Protein AF-A0A1F8UY81-F1 (afdb_monomer)

Solvent-accessible surface area (backbone atoms only — not comparable to full-atom values): 13677 Å² total; per-residue (Å²): 117,70,68,63,54,50,56,50,46,54,55,49,48,53,51,50,52,52,48,43,47,73,74,62,82,48,59,74,67,55,54,56,54,48,41,46,51,52,43,26,74,75,58,31,68,53,85,58,58,94,93,49,61,47,53,48,82,97,71,45,68,48,29,23,60,58,54,31,25,23,26,51,77,39,56,36,64,56,53,43,56,53,50,49,51,40,53,72,74,47,77,39,55,94,80,35,79,55,75,65,52,50,51,49,36,51,52,50,41,41,47,70,36,33,33,66,54,28,33,73,75,58,74,86,53,70,68,62,44,50,53,52,52,47,36,62,72,33,84,89,58,83,60,65,43,81,43,78,35,31,44,69,34,45,56,46,39,61,72,32,64,74,37,38,74,50,56,48,65,68,32,52,75,91,44,50,48,45,8,18,76,72,57,36,44,66,35,44,63,66,37,57,49,48,52,29,63,74,71,72,52,59,38,78,79,37,78,44,76,42,66,47,69,55,44,34,53,39,38,41,77,64,46,28,46,49,46,74,39,55,94,77,42,58,66,64,53,51,54,53,36,41,75,72,67,50,83

Secondary structure (DSSP, 8-state):
-HHHHHHHHHHHHHHHHHHHHHHS---HHHHHHHHHHHHHHHH-B---BTTB--EETTTEEPBHHHHHHHTTSS-HHHHHHHHHHHHHTTTTTTT--SHHHHHHHHHHHHHHH-HHHHHHH----HHHHHHHHHHHTSTT----EEE---HHHHHHHHT-HHHHHHTTTTS-GGGEEEHHHHT--TTSHHHHHHHHHHHT--GGG-EEEES-HHHHHHHHHTT-EEEE-GGG-HHHHHHHHHHTT--

Foldseek 3Di:
DVVVVVVVVLVVLVVLLVVCVVPVVDDSVVLVVLLQVLLCLVQNFADDDPPFADADDPRHGGRNVLLCQLQQVDALVVVLVVSLVCVVVCVCCVRQPDPSSSVSSSSVSCCRGVLQNVLVPDADDVLVLVLLVLLLVDPVDDDAAEESGAPSSCVSNVPDPRCCVGPCVRYPPLRYDGNNVNSDDPPDLVSVVCNCVVVVDDQCPAEAEDQDPRNQVSSVVSPHNYDHCHPVPVVVVVVVCVVVVSD

Sequence (247 aa):
MVQSKRGELVKKMLGKFVRYMLFSWKNPAHVKDLTFKVLENLYGKQVPEVGCACACGDGLVLPAAMCDWMSGVSTGKEIIEKTCALIDDGACDKMLGDKREKELVKNILELIFDPEVHANCTHPIPEGVRLLEECAQNENNTLMLLSNYAADAFEKIYNKQEMQDSIFKFIKPEYAVVSGFIGLIKPYASIFQHLLSRYNLNPADVIFIDDQAENIEAAQKLGFKALHLQHGNYDAVRTELRTFGVI

Mean predicted aligned error: 6.67 Å

pLDDT: mean 86.95, std 16.51, range [33.47, 98.62]

Radius of gyration: 19.37 Å; Cα contacts (8 Å, |Δi|>4): 323; chains: 1; bounding box: 53×39×54 Å

Structure (mmCIF, N/CA/C/O backbone):
data_AF-A0A1F8UY81-F1
#
_entry.id   AF-A0A1F8UY81-F1
#
loop_
_atom_site.group_PDB
_atom_site.id
_atom_site.type_symbol
_atom_site.label_atom_id
_atom_site.label_alt_id
_atom_site.label_comp_id
_atom_site.label_asym_id
_atom_site.label_entity_id
_atom_site.label_seq_id
_atom_site.pdbx_PDB_ins_code
_atom_site.Cartn_x
_atom_site.Cartn_y
_atom_site.Cartn_z
_atom_site.occupancy
_atom_site.B_iso_or_equiv
_atom_site.auth_seq_id
_atom_site.auth_comp_id
_atom_site.auth_asym_id
_atom_site.auth_atom_id
_atom_site.pdbx_PDB_model_num
ATOM 1 N N . MET A 1 1 ? 29.320 9.102 3.545 1.00 38.00 1 MET A N 1
ATOM 2 C CA . MET A 1 1 ? 29.471 9.472 2.112 1.00 38.00 1 MET A CA 1
ATOM 3 C C . MET A 1 1 ? 28.349 8.955 1.202 1.00 38.00 1 MET A C 1
ATOM 5 O O . MET A 1 1 ? 28.009 9.663 0.266 1.00 38.00 1 MET A O 1
ATOM 9 N N . VAL A 1 2 ? 27.741 7.784 1.450 1.00 34.03 2 VAL A N 1
ATOM 10 C CA . VAL A 1 2 ? 26.668 7.227 0.587 1.00 34.03 2 VAL A CA 1
ATOM 11 C C . VAL A 1 2 ? 25.320 7.961 0.735 1.00 34.03 2 VAL A C 1
ATOM 13 O O . VAL A 1 2 ? 24.697 8.287 -0.272 1.00 34.03 2 VAL A O 1
ATOM 16 N N . GLN A 1 3 ? 24.916 8.330 1.959 1.00 33.47 3 GLN A N 1
ATOM 17 C CA . GLN A 1 3 ? 23.680 9.099 2.213 1.00 33.47 3 GLN A CA 1
ATOM 18 C C . GLN A 1 3 ? 23.683 10.498 1.562 1.00 33.47 3 GLN A C 1
ATOM 20 O O . GLN A 1 3 ? 22.668 10.940 1.031 1.00 33.47 3 GLN A O 1
ATOM 25 N N . SER A 1 4 ? 24.842 11.166 1.521 1.00 39.38 4 SER A N 1
ATOM 26 C CA . SER A 1 4 ? 24.997 12.486 0.887 1.00 39.38 4 SER A CA 1
ATOM 27 C C . SER A 1 4 ? 24.846 12.427 -0.640 1.00 39.38 4 SER A C 1
ATOM 29 O O . SER A 1 4 ? 24.207 13.308 -1.206 1.00 39.38 4 SER A O 1
ATOM 31 N N . LYS A 1 5 ? 25.347 11.371 -1.300 1.00 40.28 5 LYS A N 1
ATOM 32 C CA . LYS A 1 5 ? 25.192 11.186 -2.755 1.00 40.28 5 LYS A CA 1
ATOM 33 C C . LYS A 1 5 ? 23.752 10.845 -3.160 1.00 40.28 5 LYS A C 1
ATOM 35 O O . LYS A 1 5 ? 23.293 11.309 -4.198 1.00 40.28 5 LYS A O 1
ATOM 40 N N . ARG A 1 6 ? 23.025 10.077 -2.339 1.00 45.78 6 ARG A N 1
ATOM 41 C CA . ARG A 1 6 ? 21.614 9.719 -2.592 1.00 45.78 6 ARG A CA 1
ATOM 42 C C . ARG A 1 6 ? 20.643 10.876 -2.337 1.00 45.78 6 ARG A C 1
ATOM 44 O O . ARG A 1 6 ? 19.753 11.093 -3.149 1.00 45.78 6 ARG A O 1
ATOM 51 N N . GLY A 1 7 ? 20.858 11.691 -1.301 1.00 39.62 7 GLY A N 1
ATOM 52 C CA . GLY A 1 7 ? 20.078 12.924 -1.104 1.00 39.62 7 GLY A CA 1
ATOM 53 C C . GLY A 1 7 ? 20.267 13.941 -2.241 1.00 39.62 7 GLY A C 1
ATOM 54 O O . GLY A 1 7 ? 19.336 14.654 -2.618 1.00 39.62 7 GLY A O 1
ATOM 55 N N . GLU A 1 8 ? 21.459 13.977 -2.842 1.00 43.88 8 GLU A N 1
ATOM 56 C CA . GLU A 1 8 ? 21.740 14.779 -4.037 1.00 43.88 8 GLU A CA 1
ATOM 57 C C . GLU A 1 8 ? 21.063 14.210 -5.295 1.00 43.88 8 GLU A C 1
ATOM 59 O O . GLU A 1 8 ? 20.605 14.978 -6.142 1.00 43.88 8 GLU A O 1
ATOM 64 N N . LEU A 1 9 ? 20.956 12.878 -5.400 1.00 45.56 9 LEU A N 1
ATOM 65 C CA . LEU A 1 9 ? 20.235 12.184 -6.468 1.00 45.56 9 LEU A CA 1
ATOM 66 C C . LEU A 1 9 ? 18.738 12.510 -6.424 1.00 45.56 9 LEU A C 1
ATOM 68 O O . LEU A 1 9 ? 18.208 12.955 -7.434 1.00 45.56 9 LEU A O 1
ATOM 72 N N . VAL A 1 10 ? 18.094 12.421 -5.255 1.00 49.25 10 VAL A N 1
ATOM 73 C CA . VAL A 1 10 ? 16.669 12.767 -5.071 1.00 49.25 10 VAL A CA 1
ATOM 74 C C . VAL A 1 10 ? 16.405 14.236 -5.423 1.00 49.25 10 VAL A C 1
ATOM 76 O O . VAL A 1 10 ? 15.499 14.535 -6.200 1.00 49.25 10 VAL A O 1
ATOM 79 N N . LYS A 1 11 ? 17.251 15.170 -4.958 1.00 53.59 11 LYS A N 1
ATOM 80 C CA . LYS A 1 11 ? 17.156 16.594 -5.342 1.00 53.59 11 LYS A CA 1
ATOM 81 C C . LYS A 1 11 ? 17.375 16.818 -6.843 1.00 53.59 11 LYS A C 1
ATOM 83 O O . LYS A 1 11 ? 16.678 17.634 -7.446 1.00 53.59 11 LYS A O 1
ATOM 88 N N . LYS A 1 12 ? 18.307 16.092 -7.470 1.00 55.62 12 LYS A N 1
ATOM 89 C CA . LYS A 1 12 ? 18.525 16.129 -8.927 1.00 55.62 12 LYS A CA 1
ATOM 90 C C . LYS A 1 12 ? 17.359 15.518 -9.702 1.00 55.62 12 LYS A C 1
ATOM 92 O O . LYS A 1 12 ? 17.019 16.063 -10.746 1.00 55.62 12 LYS A O 1
ATOM 97 N N . MET A 1 13 ? 16.748 14.435 -9.226 1.00 52.69 13 MET A N 1
ATOM 98 C CA . MET A 1 13 ? 15.590 13.786 -9.849 1.00 52.69 13 MET A CA 1
ATOM 99 C C . MET A 1 13 ? 14.367 14.692 -9.791 1.00 52.69 13 MET A C 1
ATOM 101 O O . MET A 1 13 ? 13.779 14.953 -10.835 1.00 52.69 13 MET A O 1
ATOM 105 N N . LEU A 1 14 ? 14.060 15.272 -8.626 1.00 54.34 14 LEU A N 1
ATOM 106 C CA . LEU A 1 14 ? 13.022 16.298 -8.476 1.00 54.34 14 LEU A CA 1
ATOM 107 C C . LEU A 1 14 ? 13.299 17.502 -9.383 1.00 54.34 14 LEU A C 1
ATOM 109 O O . LEU A 1 14 ? 12.414 17.938 -10.110 1.00 54.34 14 LEU A O 1
ATOM 113 N N . GLY A 1 15 ? 14.543 17.988 -9.435 1.00 54.25 15 GLY A N 1
ATOM 114 C CA . GLY A 1 15 ? 14.936 19.071 -10.340 1.00 54.25 15 GLY A CA 1
ATOM 115 C C . GLY A 1 15 ? 14.774 18.724 -11.826 1.00 54.25 15 GLY A C 1
ATOM 116 O O . GLY A 1 15 ? 14.310 19.557 -12.602 1.00 54.25 15 GLY A O 1
ATOM 117 N N . LYS A 1 16 ? 15.113 17.497 -12.243 1.00 54.53 16 LYS A N 1
ATOM 118 C CA . LYS A 1 16 ? 14.934 17.000 -13.620 1.00 54.53 16 LYS A CA 1
ATOM 119 C C . LYS A 1 16 ? 13.458 16.787 -13.964 1.00 54.53 16 LYS A C 1
ATOM 121 O O . LYS A 1 16 ? 13.054 17.146 -15.066 1.00 54.53 16 LYS A O 1
ATOM 126 N N . PHE A 1 17 ? 12.668 16.260 -13.031 1.00 49.91 17 PHE A N 1
ATOM 127 C CA . PHE A 1 17 ? 11.227 16.052 -13.168 1.00 49.91 17 PHE A CA 1
ATOM 128 C C . PHE A 1 17 ? 10.494 17.394 -13.294 1.00 49.91 17 PHE A C 1
ATOM 130 O O . PHE A 1 17 ? 9.750 17.603 -14.246 1.00 49.91 17 PHE A O 1
ATOM 137 N N . VAL A 1 18 ? 10.815 18.366 -12.433 1.00 48.94 18 VAL A N 1
ATOM 138 C CA . VAL A 1 18 ? 10.320 19.751 -12.521 1.00 48.94 18 VAL A CA 1
ATOM 139 C C . VAL A 1 18 ? 10.752 20.424 -13.824 1.00 48.94 18 VAL A C 1
ATOM 141 O O . VAL A 1 18 ? 9.944 21.073 -14.481 1.00 48.94 18 VAL A O 1
ATOM 144 N N . ARG A 1 19 ? 11.998 20.227 -14.269 1.00 42.81 19 ARG A N 1
ATOM 145 C CA . ARG A 1 19 ? 12.477 20.761 -15.553 1.00 42.81 19 ARG A CA 1
ATOM 146 C C . ARG A 1 19 ? 11.757 20.124 -16.747 1.00 42.81 19 ARG A C 1
ATOM 148 O O . ARG A 1 19 ? 11.417 20.830 -17.688 1.00 42.81 19 ARG A O 1
ATOM 155 N N . TYR A 1 20 ? 11.476 18.824 -16.724 1.00 43.03 20 TYR A N 1
ATOM 156 C CA . TYR A 1 20 ? 10.643 18.194 -17.749 1.00 43.03 20 TYR A CA 1
ATOM 157 C C . TYR A 1 20 ? 9.228 18.782 -17.753 1.00 43.03 20 TYR A C 1
ATOM 159 O O . TYR A 1 20 ? 8.760 19.174 -18.819 1.00 43.03 20 TYR A O 1
ATOM 167 N N . MET A 1 21 ? 8.591 18.941 -16.588 1.00 42.78 21 MET A N 1
ATOM 168 C CA . MET A 1 21 ? 7.268 19.574 -16.486 1.00 42.78 21 MET A CA 1
ATOM 169 C C . MET A 1 21 ? 7.255 20.994 -17.079 1.00 42.78 21 MET A C 1
ATOM 171 O O . MET A 1 21 ? 6.333 21.343 -17.808 1.00 42.78 21 MET A O 1
ATOM 175 N N . LEU A 1 22 ? 8.301 21.792 -16.833 1.00 36.00 22 LEU A N 1
ATOM 176 C CA . LEU A 1 22 ? 8.395 23.181 -17.304 1.00 36.00 22 LEU A CA 1
ATOM 177 C C . LEU A 1 22 ? 8.732 23.324 -18.797 1.00 36.00 22 LEU A C 1
ATOM 179 O O . LEU A 1 22 ? 8.292 24.281 -19.425 1.00 36.00 22 LEU A O 1
ATOM 183 N N . PHE A 1 23 ? 9.527 22.413 -19.371 1.00 38.34 23 PHE A N 1
ATOM 184 C CA . PHE A 1 23 ? 10.078 22.580 -20.726 1.00 38.34 23 PHE A CA 1
ATOM 185 C C . PHE A 1 23 ? 9.552 21.577 -21.765 1.00 38.34 23 PHE A C 1
ATOM 187 O O . PHE A 1 23 ? 9.797 21.777 -22.953 1.00 38.34 23 PHE A O 1
ATOM 194 N N . SER A 1 24 ? 8.841 20.515 -21.367 1.00 40.41 24 SER A N 1
ATOM 195 C CA . SER A 1 24 ? 8.286 19.520 -22.304 1.00 40.41 24 SER A CA 1
ATOM 196 C C . SER A 1 24 ? 6.800 19.704 -22.625 1.00 40.41 24 SER A C 1
ATOM 198 O O . SER A 1 24 ? 6.305 19.008 -23.506 1.00 40.41 24 SER A O 1
ATOM 200 N N . TRP A 1 25 ? 6.091 20.617 -21.940 1.00 39.59 25 TRP A N 1
ATOM 201 C CA . TRP A 1 25 ? 4.639 20.851 -22.082 1.00 39.59 25 TRP A CA 1
ATOM 202 C C . TRP A 1 25 ? 3.765 19.582 -21.932 1.00 39.59 25 TRP A C 1
ATOM 204 O O . TRP A 1 25 ? 2.571 19.610 -22.222 1.00 39.59 25 TRP A O 1
ATOM 214 N N . LYS A 1 26 ? 4.337 18.463 -21.461 1.00 42.44 26 LYS A N 1
ATOM 215 C CA . LYS A 1 26 ? 3.648 17.197 -21.194 1.00 42.44 26 LYS A CA 1
ATOM 216 C C . LYS A 1 26 ? 3.279 17.122 -19.709 1.00 42.44 26 LYS A C 1
ATOM 218 O O . LYS A 1 26 ? 4.110 17.379 -18.840 1.00 42.44 26 LYS A O 1
ATOM 223 N N . ASN A 1 27 ? 2.021 16.775 -19.427 1.00 53.31 27 ASN A N 1
ATOM 224 C CA . ASN A 1 27 ? 1.485 16.611 -18.071 1.00 53.31 27 ASN A CA 1
ATOM 225 C C . ASN A 1 27 ? 2.299 15.538 -17.305 1.00 53.31 27 ASN A C 1
ATOM 227 O O . ASN A 1 27 ? 2.536 14.481 -17.884 1.00 53.31 27 ASN A O 1
ATOM 231 N N . PRO A 1 28 ? 2.717 15.740 -16.038 1.00 54.66 28 PRO A N 1
ATOM 232 C CA . PRO A 1 28 ? 3.379 14.703 -15.231 1.00 54.66 28 PRO A CA 1
ATOM 233 C C . PRO A 1 28 ? 2.634 13.355 -15.187 1.00 54.66 28 PRO A C 1
ATOM 235 O O . PRO A 1 28 ? 3.284 12.312 -15.109 1.00 54.66 28 PRO A O 1
ATOM 238 N N . ALA A 1 29 ? 1.304 13.350 -15.341 1.00 61.16 29 ALA A N 1
ATOM 239 C CA . ALA A 1 29 ? 0.509 12.131 -15.520 1.00 61.16 29 ALA A CA 1
ATOM 240 C C . ALA A 1 29 ? 0.968 11.284 -16.728 1.00 61.16 29 ALA A C 1
ATOM 242 O O . ALA A 1 29 ? 1.049 10.064 -16.643 1.00 61.16 29 ALA A O 1
ATOM 243 N N . HIS A 1 30 ? 1.396 11.928 -17.818 1.00 69.56 30 HIS A N 1
ATOM 244 C CA . HIS A 1 30 ? 1.844 11.261 -19.041 1.00 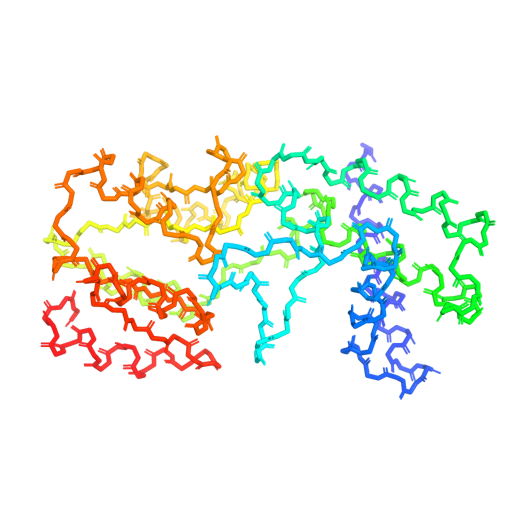69.56 30 HIS A CA 1
ATOM 245 C C . HIS A 1 30 ? 3.087 10.386 -18.836 1.00 69.56 30 HIS A C 1
ATOM 247 O O . HIS A 1 30 ? 3.221 9.350 -19.484 1.00 69.56 30 HIS A O 1
ATOM 253 N N . VAL A 1 31 ? 4.009 10.782 -17.950 1.00 69.56 31 VAL A N 1
ATOM 254 C CA . VAL A 1 31 ? 5.237 10.004 -17.703 1.00 69.56 31 VAL A CA 1
ATOM 255 C C . VAL A 1 31 ? 4.928 8.765 -16.867 1.00 69.56 31 VAL A C 1
ATOM 257 O O . VAL A 1 31 ? 5.484 7.704 -17.135 1.00 69.56 31 VAL A O 1
ATOM 260 N N . LYS A 1 32 ? 4.003 8.874 -15.904 1.00 73.62 32 LYS A N 1
ATOM 261 C CA . LYS A 1 32 ? 3.497 7.721 -15.145 1.00 73.62 32 LYS A CA 1
ATOM 262 C C . LYS A 1 32 ? 2.857 6.702 -16.092 1.00 73.62 32 LYS A C 1
ATOM 264 O O . LYS A 1 32 ? 3.243 5.534 -16.072 1.00 73.62 32 LYS A O 1
ATOM 269 N N . ASP A 1 33 ? 1.964 7.160 -16.967 1.00 82.38 33 ASP A N 1
ATOM 270 C CA . ASP A 1 33 ? 1.297 6.306 -17.957 1.00 82.38 33 ASP A CA 1
ATOM 271 C C . ASP A 1 33 ? 2.300 5.639 -18.903 1.00 82.38 33 ASP A C 1
ATOM 273 O O . ASP A 1 33 ? 2.147 4.476 -19.276 1.00 82.38 33 ASP A O 1
ATOM 277 N N . LEU A 1 34 ? 3.349 6.367 -19.295 1.00 87.12 34 LEU A N 1
ATOM 278 C CA . LEU A 1 34 ? 4.404 5.839 -20.152 1.00 87.12 34 LEU A CA 1
ATOM 279 C C . LEU A 1 34 ? 5.209 4.741 -19.448 1.00 87.12 34 LEU A C 1
ATOM 281 O O . LEU A 1 34 ? 5.439 3.691 -20.045 1.00 87.12 34 LEU A O 1
ATOM 285 N N . THR A 1 35 ? 5.584 4.938 -18.182 1.00 90.06 35 THR A N 1
ATOM 286 C CA . THR A 1 35 ? 6.260 3.904 -17.385 1.00 90.06 35 THR A CA 1
ATOM 287 C C . THR A 1 35 ? 5.387 2.659 -17.237 1.00 90.06 35 THR A C 1
ATOM 289 O O . THR A 1 35 ? 5.886 1.547 -17.394 1.00 90.06 35 THR A O 1
ATOM 292 N N . PHE A 1 36 ? 4.080 2.818 -17.010 1.00 90.25 36 PHE A N 1
ATOM 293 C CA . PHE A 1 36 ? 3.152 1.686 -16.911 1.00 90.25 36 PHE A CA 1
ATOM 294 C C . PHE A 1 36 ? 3.079 0.911 -18.226 1.00 90.25 36 PHE A C 1
ATOM 296 O O . PHE A 1 36 ? 3.179 -0.312 -18.221 1.00 90.25 36 PHE A O 1
ATOM 303 N N . LYS A 1 37 ? 3.003 1.615 -19.361 1.00 91.62 37 LYS A N 1
ATOM 304 C CA . LYS A 1 37 ? 3.044 0.992 -20.691 1.00 91.62 37 LYS A CA 1
ATOM 305 C C . LYS A 1 37 ? 4.353 0.249 -20.940 1.00 91.62 37 LYS A C 1
ATOM 307 O O . LYS A 1 37 ? 4.319 -0.840 -21.500 1.00 91.62 37 LYS A O 1
ATOM 312 N N . VAL A 1 38 ? 5.496 0.805 -20.530 1.00 94.62 38 VAL A N 1
ATOM 313 C CA . VAL A 1 38 ? 6.796 0.117 -20.629 1.00 94.62 38 VAL A CA 1
ATOM 314 C C . VAL A 1 38 ? 6.783 -1.178 -19.820 1.00 94.62 38 VAL A C 1
ATOM 316 O O . VAL A 1 38 ? 7.160 -2.223 -20.343 1.00 94.62 38 VAL A O 1
ATOM 319 N N . LEU A 1 39 ? 6.311 -1.133 -18.574 1.00 95.44 39 LEU A N 1
ATOM 320 C CA . LEU A 1 39 ? 6.212 -2.321 -17.729 1.00 95.44 39 LEU A CA 1
ATOM 321 C C . LEU A 1 39 ? 5.242 -3.354 -18.318 1.00 95.44 39 LEU A C 1
ATOM 323 O O . LEU A 1 39 ? 5.575 -4.532 -18.376 1.00 95.44 39 LEU A O 1
ATOM 327 N N . GLU A 1 40 ? 4.084 -2.936 -18.825 1.00 94.50 40 GLU A N 1
ATOM 328 C CA . GLU A 1 40 ? 3.136 -3.844 -19.478 1.00 94.50 40 GLU A CA 1
ATOM 329 C C . GLU A 1 40 ? 3.729 -4.475 -20.746 1.00 94.50 40 GLU A C 1
ATOM 331 O O . GLU A 1 40 ? 3.572 -5.670 -20.972 1.00 94.50 40 GLU A O 1
ATOM 336 N N . ASN A 1 41 ? 4.460 -3.708 -21.557 1.00 94.69 41 ASN A N 1
ATOM 337 C CA . ASN A 1 41 ? 5.110 -4.227 -22.759 1.00 94.69 41 ASN A CA 1
ATOM 338 C C . ASN A 1 41 ? 6.192 -5.272 -22.437 1.00 94.69 41 ASN A C 1
ATOM 340 O O . ASN A 1 41 ? 6.354 -6.235 -23.180 1.00 94.69 41 ASN A O 1
ATOM 344 N N . LEU A 1 42 ? 6.942 -5.083 -21.348 1.00 95.69 42 LEU A N 1
ATOM 345 C CA . LEU A 1 42 ? 8.074 -5.947 -21.000 1.00 95.69 42 LEU A CA 1
ATOM 346 C C . LEU A 1 42 ? 7.701 -7.143 -20.113 1.00 95.69 42 LEU A C 1
ATOM 348 O O . LEU A 1 42 ? 8.346 -8.186 -20.205 1.00 95.69 42 LEU A O 1
ATOM 352 N N . TYR A 1 43 ? 6.692 -6.995 -19.255 1.00 95.94 43 TYR A N 1
ATOM 353 C CA . TYR A 1 43 ? 6.305 -7.996 -18.251 1.00 95.94 43 TYR A CA 1
ATOM 354 C C . TYR A 1 43 ? 4.880 -8.520 -18.443 1.00 95.94 43 TYR A C 1
ATOM 356 O O . TYR A 1 43 ? 4.480 -9.469 -17.776 1.00 95.94 43 TYR A O 1
ATOM 364 N N . GLY A 1 44 ? 4.121 -7.936 -19.366 1.00 94.25 44 GLY A N 1
ATOM 365 C CA . GLY A 1 44 ? 2.733 -8.288 -19.610 1.00 94.25 44 GLY A CA 1
ATOM 366 C C . GLY A 1 44 ? 1.753 -7.625 -18.643 1.00 94.25 44 GLY A C 1
ATOM 367 O O . GLY A 1 44 ? 2.097 -6.865 -17.730 1.00 94.25 44 GLY A O 1
ATOM 368 N N . LYS A 1 45 ? 0.481 -7.939 -18.879 1.00 91.38 45 LYS A N 1
ATOM 369 C CA . LYS A 1 45 ? -0.627 -7.589 -17.990 1.00 91.38 45 LYS A CA 1
ATOM 370 C C . LYS A 1 45 ? -0.677 -8.569 -16.828 1.00 91.38 45 LYS A C 1
ATOM 372 O O . LYS A 1 45 ? -0.306 -9.730 -16.985 1.00 91.38 45 LYS A O 1
ATOM 377 N N . GLN A 1 46 ? -1.176 -8.109 -15.685 1.00 88.38 46 GLN A N 1
ATOM 378 C CA . GLN A 1 46 ? -1.485 -9.011 -14.580 1.00 88.38 46 GLN A CA 1
ATOM 379 C C . GLN A 1 46 ? -2.491 -10.088 -15.021 1.00 88.38 46 GLN A C 1
ATOM 381 O O . GLN A 1 46 ? -3.316 -9.849 -15.908 1.00 88.38 46 GLN A O 1
ATOM 386 N N . VAL A 1 47 ? -2.430 -11.257 -14.384 1.00 82.19 47 VAL A N 1
ATOM 387 C CA . VAL A 1 47 ? -3.447 -12.305 -14.513 1.00 82.19 47 VAL A CA 1
ATOM 388 C C . VAL A 1 47 ? -4.377 -12.176 -13.303 1.00 82.19 47 VAL A C 1
ATOM 390 O O . VAL A 1 47 ? -4.002 -12.621 -12.219 1.00 82.19 47 VAL A O 1
ATOM 393 N N . PRO A 1 48 ? -5.534 -11.505 -13.447 1.00 76.62 48 PRO A N 1
ATOM 394 C CA . PRO A 1 48 ? -6.435 -11.256 -12.329 1.00 76.62 48 PRO A CA 1
ATOM 395 C C . PRO A 1 48 ? -7.076 -12.548 -11.810 1.00 76.62 48 PRO A C 1
ATOM 397 O O . PRO A 1 48 ? -7.350 -13.468 -12.588 1.00 76.62 48 PRO A O 1
ATOM 400 N N . GLU A 1 49 ? -7.397 -12.592 -10.513 1.00 77.12 49 GLU A N 1
ATOM 401 C CA . GLU A 1 49 ? -8.419 -13.522 -10.022 1.00 77.12 49 GLU A CA 1
ATOM 402 C C . GLU A 1 49 ? -9.769 -13.191 -10.688 1.00 77.12 49 GLU A C 1
ATOM 404 O O . GLU A 1 49 ? -10.011 -12.068 -11.140 1.00 77.12 49 GLU A O 1
ATOM 409 N N . VAL A 1 50 ? -10.654 -14.185 -10.820 1.00 69.06 50 VAL A N 1
ATOM 410 C CA . VAL A 1 50 ? -11.893 -14.046 -11.605 1.00 69.06 50 VAL A CA 1
ATOM 411 C C . VAL A 1 50 ? -12.704 -12.830 -11.141 1.00 69.06 50 VAL A C 1
ATOM 413 O O . VAL A 1 50 ? -13.290 -12.829 -10.063 1.00 69.06 50 VAL A O 1
ATOM 416 N N . GLY A 1 51 ? -12.771 -11.810 -12.002 1.00 66.06 51 GLY A N 1
ATOM 417 C CA . GLY A 1 51 ? -13.578 -10.610 -11.786 1.00 66.06 51 GLY A CA 1
ATOM 418 C C . GLY A 1 51 ? -12.945 -9.512 -10.923 1.00 66.06 51 GLY A C 1
ATOM 419 O O . GLY A 1 51 ? -13.667 -8.579 -10.583 1.00 66.06 51 GLY A O 1
ATOM 420 N N . CYS A 1 52 ? -11.652 -9.566 -10.577 1.00 78.94 52 CYS A N 1
ATOM 421 C CA . CYS A 1 52 ? -10.979 -8.459 -9.885 1.00 78.94 52 CYS A CA 1
ATOM 422 C C . CYS A 1 52 ? -9.510 -8.293 -10.308 1.00 78.94 52 CYS A C 1
ATOM 424 O O . CYS A 1 52 ? -8.763 -9.259 -10.400 1.00 78.94 52 CYS A O 1
ATOM 426 N N . ALA A 1 53 ? -9.082 -7.055 -10.563 1.00 83.75 53 ALA A N 1
ATOM 427 C CA . ALA A 1 53 ? -7.704 -6.721 -10.924 1.00 83.75 53 ALA A CA 1
ATOM 428 C C . ALA A 1 53 ? -7.171 -5.647 -9.977 1.00 83.75 53 ALA A C 1
ATOM 430 O O . ALA A 1 53 ? -7.921 -4.757 -9.589 1.00 83.75 53 ALA A O 1
ATOM 431 N N . CYS A 1 54 ? -5.883 -5.702 -9.639 1.00 82.19 54 CYS A N 1
ATOM 432 C CA . CYS A 1 54 ? -5.229 -4.641 -8.881 1.00 82.19 54 CYS A CA 1
ATOM 433 C C . CYS A 1 54 ? -5.194 -3.369 -9.731 1.00 82.19 54 CYS A C 1
ATOM 435 O O . CYS A 1 54 ? -4.608 -3.385 -10.821 1.00 82.19 54 CYS A O 1
ATOM 437 N N . ALA A 1 55 ? -5.770 -2.272 -9.255 1.00 80.06 55 ALA A N 1
ATOM 438 C CA . ALA A 1 55 ? -5.714 -0.994 -9.937 1.00 80.06 55 ALA A CA 1
ATOM 439 C C . ALA A 1 55 ? -5.196 0.111 -9.007 1.00 80.06 55 ALA A C 1
ATOM 441 O O . ALA A 1 55 ? -4.875 -0.085 -7.834 1.00 80.06 55 ALA A O 1
ATOM 442 N N . CYS A 1 56 ? -4.986 1.276 -9.601 1.00 74.75 56 CYS A N 1
ATOM 443 C CA . CYS A 1 56 ? -4.764 2.518 -8.884 1.00 74.75 56 CYS A CA 1
ATOM 444 C C . CYS A 1 56 ? -5.556 3.616 -9.586 1.00 74.75 56 CYS A C 1
ATOM 446 O O . CYS A 1 56 ? -5.668 3.556 -10.804 1.00 74.75 56 CYS A O 1
ATOM 448 N N . GLY A 1 57 ? -6.043 4.618 -8.852 1.00 64.12 57 GLY A N 1
ATOM 449 C CA . GLY A 1 57 ? -6.542 5.895 -9.387 1.00 64.12 57 GLY A CA 1
ATOM 450 C C . GLY A 1 57 ? -7.500 5.773 -10.580 1.00 64.12 57 GLY A C 1
ATOM 451 O O . GLY A 1 57 ? -7.065 5.635 -11.721 1.00 64.12 57 GLY A O 1
ATOM 452 N N . ASP A 1 58 ? -8.803 5.873 -10.323 1.00 68.06 58 ASP A N 1
ATOM 453 C CA . ASP A 1 58 ? -9.857 5.794 -11.348 1.00 68.06 58 ASP A CA 1
ATOM 454 C C . ASP A 1 58 ? -9.860 4.477 -12.157 1.00 68.06 58 ASP A C 1
ATOM 456 O O . ASP A 1 58 ? -10.298 4.433 -13.307 1.00 68.06 58 ASP A O 1
ATOM 460 N N . GLY A 1 59 ? -9.387 3.379 -11.554 1.00 71.69 59 GLY A N 1
ATOM 461 C CA . GLY A 1 59 ? -9.454 2.035 -12.140 1.00 71.69 59 GLY A CA 1
ATOM 462 C C . GLY A 1 59 ? -8.346 1.707 -13.148 1.00 71.69 59 GLY A C 1
ATOM 463 O O . GLY A 1 59 ? -8.490 0.760 -13.926 1.00 71.69 59 GLY A O 1
ATOM 464 N N . LEU A 1 60 ? -7.229 2.446 -13.152 1.00 79.62 60 LEU A N 1
ATOM 465 C CA . LEU A 1 60 ? -6.072 2.105 -13.981 1.00 79.62 60 LEU A CA 1
ATOM 466 C C . LEU A 1 60 ? -5.410 0.815 -13.475 1.00 79.62 60 LEU A C 1
ATOM 468 O O . LEU A 1 60 ? -4.700 0.810 -12.467 1.00 79.62 60 LEU A O 1
ATOM 472 N N . VAL A 1 61 ? -5.628 -0.270 -14.215 1.00 87.19 61 VAL A N 1
ATOM 473 C CA . VAL A 1 61 ? -5.079 -1.604 -13.942 1.00 87.19 61 VAL A CA 1
ATOM 474 C C . VAL A 1 61 ? -3.548 -1.568 -13.911 1.00 87.19 61 VAL A C 1
ATOM 476 O O . VAL A 1 61 ? -2.902 -1.028 -14.811 1.00 87.19 61 VAL A O 1
ATOM 479 N N . LEU A 1 62 ? -2.962 -2.165 -12.874 1.00 89.44 62 LEU A N 1
ATOM 480 C CA . LEU A 1 62 ? -1.514 -2.198 -12.684 1.00 89.44 62 LEU A CA 1
ATOM 481 C C . LEU A 1 62 ? -0.824 -3.218 -13.618 1.00 89.44 62 LEU A C 1
ATOM 483 O O . LEU A 1 62 ? -1.375 -4.296 -13.873 1.00 89.44 62 LEU A O 1
ATOM 487 N N . PRO A 1 63 ? 0.406 -2.934 -14.091 1.00 93.38 63 PRO A N 1
ATOM 488 C CA . PRO A 1 63 ? 1.250 -3.918 -14.773 1.00 93.38 63 PRO A CA 1
ATOM 489 C C . PRO A 1 63 ? 1.585 -5.129 -13.885 1.00 93.38 63 PRO A C 1
ATOM 491 O O . PRO A 1 63 ? 1.694 -4.991 -12.663 1.00 93.38 63 PRO A O 1
ATOM 494 N N . ALA A 1 64 ? 1.841 -6.297 -14.495 1.00 94.12 64 ALA A N 1
ATOM 495 C CA . ALA A 1 64 ? 2.177 -7.529 -13.764 1.00 94.12 64 ALA A CA 1
ATOM 496 C C . ALA A 1 64 ? 3.372 -7.343 -12.815 1.00 94.12 64 ALA A C 1
ATOM 498 O O . ALA A 1 64 ? 3.277 -7.672 -11.638 1.00 94.12 64 ALA A O 1
ATOM 499 N N . ALA A 1 65 ? 4.437 -6.688 -13.290 1.00 95.44 65 ALA A N 1
ATOM 500 C CA . ALA A 1 65 ? 5.643 -6.425 -12.501 1.00 95.44 65 ALA A CA 1
ATOM 501 C C . ALA A 1 65 ? 5.370 -5.686 -11.178 1.00 95.44 65 ALA A C 1
ATOM 503 O O . ALA A 1 65 ? 6.057 -5.917 -10.187 1.00 95.44 65 ALA A O 1
ATOM 504 N N . MET A 1 66 ? 4.369 -4.799 -11.138 1.00 93.44 66 MET A N 1
ATOM 505 C CA . MET A 1 66 ? 4.005 -4.102 -9.900 1.00 93.44 66 MET A CA 1
ATOM 506 C C . MET A 1 66 ? 3.284 -5.030 -8.919 1.00 93.44 66 MET A C 1
ATOM 508 O O . MET A 1 66 ? 3.511 -4.932 -7.716 1.00 93.44 66 MET A O 1
ATOM 512 N N . CYS A 1 67 ? 2.447 -5.939 -9.421 1.00 92.94 67 CYS A N 1
ATOM 513 C CA . CYS A 1 67 ? 1.780 -6.950 -8.600 1.00 92.94 67 CYS A CA 1
ATOM 514 C C . CYS A 1 67 ? 2.797 -7.957 -8.046 1.00 92.94 67 CYS A C 1
ATOM 516 O O . CYS A 1 67 ? 2.770 -8.262 -6.854 1.00 92.94 67 CYS A O 1
ATOM 518 N N . ASP A 1 68 ? 3.738 -8.404 -8.880 1.00 94.19 68 ASP A N 1
ATOM 519 C CA . ASP A 1 68 ? 4.831 -9.299 -8.486 1.00 94.19 68 ASP A CA 1
ATOM 520 C C . ASP A 1 68 ? 5.714 -8.652 -7.414 1.00 94.19 68 ASP A C 1
ATOM 522 O O . ASP A 1 68 ? 6.075 -9.283 -6.424 1.00 94.19 68 ASP A O 1
ATOM 526 N N . TRP A 1 69 ? 6.012 -7.362 -7.560 1.00 94.44 69 TRP A N 1
ATOM 527 C CA . TRP A 1 69 ? 6.755 -6.605 -6.558 1.00 94.44 69 TRP A CA 1
ATOM 528 C C . TRP A 1 69 ? 6.009 -6.486 -5.227 1.00 94.44 69 TRP A C 1
ATOM 530 O O . TRP A 1 69 ? 6.558 -6.799 -4.170 1.00 94.44 69 TRP A O 1
ATOM 540 N N . MET A 1 70 ? 4.737 -6.085 -5.259 1.00 93.81 70 MET A N 1
ATOM 541 C CA . MET A 1 70 ? 3.933 -5.931 -4.043 1.00 93.81 70 MET A CA 1
ATOM 542 C C . MET A 1 70 ? 3.616 -7.265 -3.360 1.00 93.81 70 MET A C 1
ATOM 544 O O . MET A 1 70 ? 3.344 -7.265 -2.166 1.00 93.81 70 MET A O 1
ATOM 548 N N . SER A 1 71 ? 3.654 -8.388 -4.074 1.00 92.94 71 SER A N 1
ATOM 549 C CA . SER A 1 71 ? 3.498 -9.736 -3.507 1.00 92.94 71 SER A CA 1
ATOM 550 C C . SER A 1 71 ? 4.832 -10.402 -3.142 1.00 92.94 71 SER A C 1
ATOM 552 O O . SER A 1 71 ? 4.836 -11.510 -2.617 1.00 92.94 71 SER A O 1
ATOM 554 N N . GLY A 1 72 ? 5.971 -9.748 -3.387 1.00 92.75 72 GLY A N 1
ATOM 555 C CA . GLY A 1 72 ? 7.296 -10.297 -3.083 1.00 92.75 72 GLY A CA 1
ATOM 556 C C . GLY A 1 72 ? 7.797 -11.365 -4.066 1.00 92.75 72 GLY A C 1
ATOM 557 O O . GLY A 1 72 ? 8.829 -11.980 -3.812 1.00 92.75 72 GLY A O 1
ATOM 558 N N . VAL A 1 73 ? 7.112 -11.578 -5.195 1.00 94.06 73 VAL A N 1
ATOM 559 C CA . VAL A 1 73 ? 7.545 -12.466 -6.292 1.00 94.06 73 VAL A CA 1
ATOM 560 C C . VAL A 1 73 ? 8.780 -11.913 -7.010 1.00 94.06 73 VAL A C 1
ATOM 562 O O . VAL A 1 73 ? 9.596 -12.676 -7.522 1.00 94.06 73 VAL A O 1
ATOM 565 N N . SER A 1 74 ? 8.933 -10.591 -7.068 1.00 94.31 74 SER A N 1
ATOM 566 C CA . SER A 1 74 ? 10.106 -9.921 -7.642 1.00 94.31 74 SER A CA 1
ATOM 567 C C . SER A 1 74 ? 10.562 -8.773 -6.754 1.00 94.31 74 SER A C 1
ATOM 569 O O . SER A 1 74 ? 9.754 -8.108 -6.108 1.00 94.31 74 SER A O 1
ATOM 571 N N . THR A 1 75 ? 11.861 -8.497 -6.735 1.00 95.69 75 THR A N 1
ATOM 572 C CA . THR A 1 75 ? 12.389 -7.333 -6.016 1.00 95.69 75 THR A CA 1
ATOM 573 C C . THR A 1 75 ? 12.337 -6.081 -6.887 1.00 95.69 75 THR A C 1
ATOM 575 O O . THR A 1 75 ? 12.472 -6.137 -8.112 1.00 95.69 75 THR A O 1
ATOM 578 N N . GLY A 1 76 ? 12.209 -4.912 -6.253 1.00 94.75 76 GLY A N 1
ATOM 579 C CA . GLY A 1 76 ? 12.262 -3.640 -6.974 1.00 94.75 76 GLY A CA 1
ATOM 580 C C . GLY A 1 76 ? 13.589 -3.446 -7.719 1.00 94.75 76 GLY A C 1
ATOM 581 O O . GLY A 1 76 ? 13.612 -2.961 -8.849 1.00 94.75 76 GLY A O 1
ATOM 582 N N . LYS A 1 77 ? 14.692 -3.927 -7.131 1.00 96.44 77 LYS A N 1
ATOM 583 C CA . LYS A 1 77 ? 16.024 -3.919 -7.745 1.00 96.44 77 LYS A CA 1
ATOM 584 C C . LYS A 1 77 ? 16.066 -4.705 -9.059 1.00 96.44 77 LYS A C 1
ATOM 586 O O . LYS A 1 77 ? 16.549 -4.172 -10.054 1.00 96.44 77 LYS A O 1
ATOM 591 N N . GLU A 1 78 ? 15.552 -5.936 -9.078 1.00 97.12 78 GLU A N 1
ATOM 592 C CA . GLU A 1 78 ? 15.517 -6.764 -10.293 1.00 97.12 78 GLU A CA 1
ATOM 593 C C . GLU A 1 78 ? 14.705 -6.093 -11.402 1.00 97.12 78 GLU A C 1
ATOM 595 O O . GLU A 1 78 ? 15.141 -6.060 -12.554 1.00 97.12 78 GLU A O 1
ATOM 600 N N . ILE A 1 79 ? 13.553 -5.508 -11.052 1.00 97.38 79 ILE A N 1
ATOM 601 C CA . ILE A 1 79 ? 12.705 -4.784 -12.003 1.00 97.38 79 ILE A CA 1
ATOM 602 C C . ILE A 1 79 ? 13.446 -3.570 -12.565 1.00 97.38 79 ILE A C 1
ATOM 604 O O . ILE A 1 79 ? 13.445 -3.381 -13.782 1.00 97.38 79 ILE A O 1
ATOM 608 N N . ILE A 1 80 ? 14.099 -2.760 -11.725 1.00 97.69 80 ILE A N 1
ATOM 609 C CA . ILE A 1 80 ? 14.876 -1.596 -12.176 1.00 97.69 80 ILE A CA 1
ATOM 610 C C . ILE A 1 80 ? 16.000 -2.040 -13.115 1.00 97.69 80 ILE A C 1
ATOM 612 O O . ILE A 1 80 ? 16.076 -1.552 -14.241 1.00 97.69 80 ILE A O 1
ATOM 616 N N . GLU A 1 81 ? 16.856 -2.969 -12.685 1.00 97.94 81 GLU A N 1
ATOM 617 C CA . GLU A 1 81 ? 18.043 -3.387 -13.442 1.00 97.94 81 GLU A CA 1
ATOM 618 C C . GLU A 1 81 ? 17.661 -3.986 -14.800 1.00 97.94 81 GLU A C 1
ATOM 620 O O . GLU A 1 81 ? 18.166 -3.547 -15.838 1.00 97.94 81 GLU A O 1
ATOM 625 N N . LYS A 1 82 ? 16.708 -4.925 -14.815 1.00 97.94 82 LYS A N 1
ATOM 626 C CA . LYS A 1 82 ? 16.240 -5.576 -16.043 1.00 97.94 82 LYS A CA 1
ATOM 627 C C . LYS A 1 82 ? 15.560 -4.588 -16.987 1.00 97.94 82 LYS A C 1
ATOM 629 O O . LYS A 1 82 ? 15.835 -4.595 -18.186 1.00 97.94 82 LYS A O 1
ATOM 634 N N . THR A 1 83 ? 14.687 -3.725 -16.469 1.00 97.81 83 THR A N 1
ATOM 635 C CA . THR A 1 83 ? 13.954 -2.760 -17.302 1.00 97.81 83 THR A CA 1
ATOM 636 C C . THR A 1 83 ? 14.890 -1.712 -17.892 1.00 97.81 83 THR A C 1
ATOM 638 O O . THR A 1 83 ? 14.793 -1.408 -19.079 1.00 97.81 83 THR A O 1
ATOM 641 N N . CYS A 1 84 ? 15.828 -1.184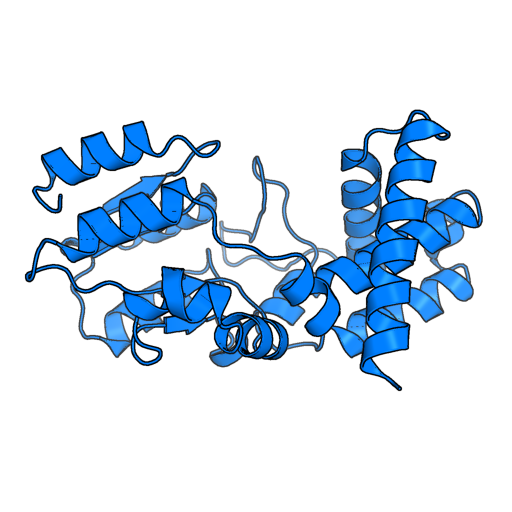 -17.101 1.00 97.38 84 CYS A N 1
ATOM 642 C CA . CYS A 1 84 ? 16.824 -0.230 -17.580 1.00 97.38 84 CYS A CA 1
ATOM 643 C C . CYS A 1 84 ? 17.695 -0.829 -18.690 1.00 97.38 84 CYS A C 1
ATOM 645 O O . CYS A 1 84 ? 17.862 -0.175 -19.718 1.00 97.38 84 CYS A O 1
ATOM 647 N N . ALA A 1 85 ? 18.172 -2.068 -18.521 1.00 97.69 85 ALA A N 1
ATOM 648 C CA . ALA A 1 85 ? 18.947 -2.769 -19.545 1.00 97.69 85 ALA A CA 1
ATOM 649 C C . ALA A 1 85 ? 18.155 -2.924 -20.854 1.00 97.69 85 ALA A C 1
ATOM 651 O O . ALA A 1 85 ? 18.639 -2.554 -21.917 1.00 97.69 85 ALA A O 1
ATOM 652 N N . LEU A 1 86 ? 16.891 -3.353 -20.777 1.00 97.19 86 LEU A N 1
ATOM 653 C CA . LEU A 1 86 ? 16.025 -3.497 -21.954 1.00 97.19 86 LEU A CA 1
ATOM 654 C C . LEU A 1 86 ? 15.739 -2.153 -22.651 1.00 97.19 86 LEU A C 1
ATOM 656 O O . LEU A 1 86 ? 15.648 -2.096 -23.878 1.00 97.19 86 LEU A O 1
ATOM 660 N N . I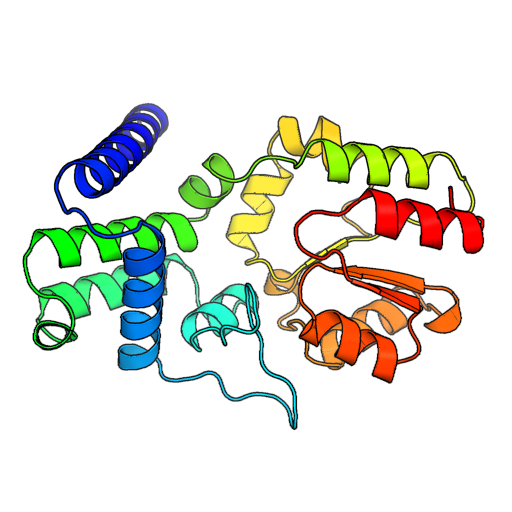LE A 1 87 ? 15.607 -1.057 -21.897 1.00 95.75 87 ILE A N 1
ATOM 661 C CA . ILE A 1 87 ? 15.472 0.298 -22.462 1.00 95.75 87 ILE A CA 1
ATOM 662 C C . ILE A 1 87 ? 16.756 0.722 -23.194 1.00 95.75 87 ILE A C 1
ATOM 664 O O . ILE A 1 87 ? 16.676 1.365 -24.248 1.00 95.75 87 ILE A O 1
ATOM 668 N N . ASP A 1 88 ? 17.922 0.387 -22.640 1.00 95.25 88 ASP A N 1
ATOM 669 C CA . ASP A 1 88 ? 19.229 0.703 -23.224 1.00 95.25 88 ASP A CA 1
ATOM 670 C C . ASP A 1 88 ? 19.528 -0.126 -24.478 1.00 95.25 88 ASP A C 1
ATOM 672 O O . ASP A 1 88 ? 20.038 0.422 -25.454 1.00 95.25 88 ASP A O 1
ATOM 676 N N . ASP A 1 89 ? 19.084 -1.383 -24.505 1.00 95.44 89 ASP A N 1
ATOM 677 C CA . ASP A 1 89 ? 19.187 -2.289 -25.657 1.00 95.44 89 ASP A CA 1
ATOM 678 C C . ASP A 1 89 ? 18.158 -1.991 -26.767 1.00 95.44 89 ASP A C 1
ATOM 680 O O . ASP A 1 89 ? 18.113 -2.667 -27.796 1.00 95.44 89 ASP A O 1
ATOM 684 N N . GLY A 1 90 ? 17.313 -0.975 -26.579 1.00 93.75 90 GLY A N 1
ATOM 685 C CA . GLY A 1 90 ? 16.367 -0.500 -27.589 1.00 93.75 90 GLY A CA 1
ATOM 686 C C . GLY A 1 90 ? 15.037 -1.255 -27.644 1.00 93.75 90 GLY A C 1
ATOM 687 O O . GLY A 1 90 ? 14.220 -1.003 -28.534 1.00 93.75 90 GLY A O 1
ATOM 688 N N . ALA A 1 91 ? 14.745 -2.128 -26.672 1.00 93.25 91 ALA A N 1
ATOM 689 C CA . ALA A 1 91 ? 13.493 -2.895 -26.628 1.00 93.25 91 ALA A CA 1
ATOM 690 C C . ALA A 1 91 ? 12.238 -2.001 -26.557 1.00 93.25 91 ALA A C 1
ATOM 692 O O . ALA A 1 91 ? 11.143 -2.430 -26.918 1.00 93.25 91 ALA A O 1
ATOM 693 N N . CYS A 1 92 ? 12.399 -0.751 -26.111 1.00 92.62 92 CYS A N 1
ATOM 694 C CA . CYS A 1 92 ? 11.322 0.226 -25.964 1.00 92.62 92 CYS A CA 1
ATOM 695 C C . CYS A 1 92 ? 11.400 1.397 -26.963 1.00 92.62 92 CYS A C 1
ATOM 697 O O . CYS A 1 92 ? 10.658 2.359 -26.797 1.00 92.62 92 CYS A O 1
ATOM 699 N N . ASP A 1 93 ? 12.239 1.347 -28.006 1.00 91.44 93 ASP A N 1
ATOM 700 C CA . ASP A 1 93 ? 12.473 2.485 -28.927 1.00 91.44 93 ASP A CA 1
ATOM 701 C C . ASP A 1 93 ? 11.240 2.919 -29.720 1.00 91.44 93 ASP A C 1
ATOM 703 O O . ASP A 1 93 ? 11.107 4.071 -30.120 1.00 91.44 93 ASP A O 1
ATOM 707 N N . LYS A 1 94 ? 10.300 1.996 -29.940 1.00 88.88 94 LYS A N 1
ATOM 708 C CA . LYS A 1 94 ? 9.018 2.320 -30.579 1.00 88.88 94 LYS A CA 1
ATOM 709 C C . LYS A 1 94 ? 8.059 3.064 -29.643 1.00 88.88 94 LYS A C 1
ATOM 711 O O . LYS A 1 94 ? 7.085 3.638 -30.118 1.00 88.88 94 LYS A O 1
ATOM 716 N N . MET A 1 95 ? 8.299 3.009 -28.332 1.00 87.25 95 MET A N 1
ATOM 717 C CA . MET A 1 95 ? 7.426 3.557 -27.287 1.00 87.25 95 MET A CA 1
ATOM 718 C C . MET A 1 95 ? 8.011 4.806 -26.633 1.00 87.25 95 MET A C 1
ATOM 720 O O . MET A 1 95 ? 7.280 5.742 -26.321 1.00 87.25 95 MET A O 1
ATOM 724 N N . LEU A 1 96 ? 9.321 4.797 -26.401 1.00 86.81 96 LEU A N 1
ATOM 725 C CA . LEU A 1 96 ? 10.084 5.882 -25.809 1.00 86.81 96 LEU A CA 1
ATOM 726 C C . LEU A 1 96 ? 10.764 6.624 -26.948 1.00 86.81 96 LEU A C 1
ATOM 728 O O . LEU A 1 96 ? 11.561 6.029 -27.667 1.00 86.81 96 LEU A O 1
ATOM 732 N N . GLY A 1 97 ? 10.433 7.900 -27.119 1.00 78.25 97 GLY A N 1
ATOM 733 C CA . GLY A 1 97 ? 10.947 8.710 -28.208 1.00 78.25 97 GLY A CA 1
ATOM 734 C C . GLY A 1 97 ? 12.423 9.027 -28.014 1.00 78.25 97 GLY A C 1
ATOM 735 O O . GLY A 1 97 ? 13.306 8.303 -28.467 1.00 78.25 97 GLY A O 1
ATOM 736 N N . ASP A 1 98 ? 12.713 10.159 -27.376 1.00 83.44 98 ASP A N 1
ATOM 737 C CA . ASP A 1 98 ? 14.088 10.635 -27.247 1.00 83.44 98 ASP A CA 1
ATOM 738 C C . ASP A 1 98 ? 14.800 10.104 -25.987 1.00 83.44 98 ASP A C 1
ATOM 740 O O . ASP A 1 98 ? 14.209 9.529 -25.068 1.00 83.44 98 ASP A O 1
ATOM 744 N N . LYS A 1 99 ? 16.117 10.334 -25.919 1.00 87.50 99 LYS A N 1
ATOM 745 C CA . LYS A 1 99 ? 16.947 9.968 -24.760 1.00 87.50 99 LYS A CA 1
ATOM 746 C C . LYS A 1 99 ? 16.395 10.516 -23.434 1.00 87.50 99 LYS A C 1
ATOM 748 O O . LYS A 1 99 ? 16.613 9.906 -22.393 1.00 87.50 99 LYS A O 1
ATOM 753 N N . ARG A 1 100 ? 15.704 11.660 -23.439 1.00 85.06 100 ARG A N 1
ATOM 754 C CA . ARG A 1 100 ? 15.162 12.265 -22.214 1.00 85.06 100 ARG A CA 1
ATOM 755 C C . ARG A 1 100 ? 13.974 11.465 -21.700 1.00 85.06 100 ARG A C 1
ATOM 757 O O . ARG A 1 100 ? 13.902 11.249 -20.498 1.00 85.06 100 ARG A O 1
ATOM 764 N N . GLU A 1 101 ? 13.086 11.000 -22.577 1.00 86.94 101 GLU A N 1
ATOM 765 C CA . GLU A 1 101 ? 11.959 10.139 -22.185 1.00 86.94 101 GLU A CA 1
ATOM 766 C C . GLU A 1 101 ? 12.439 8.821 -21.580 1.00 86.94 101 GLU A C 1
ATOM 768 O O . GLU A 1 101 ? 11.950 8.429 -20.520 1.00 86.94 101 GLU A O 1
ATOM 773 N N . LYS A 1 102 ? 13.463 8.197 -22.176 1.00 91.25 102 LYS A N 1
ATOM 774 C CA . LYS A 1 102 ? 14.104 7.004 -21.602 1.00 91.25 102 LYS A CA 1
ATOM 775 C C . LYS A 1 102 ? 14.616 7.258 -20.187 1.00 91.25 102 LYS A C 1
ATOM 777 O O . LYS A 1 102 ? 14.279 6.522 -19.266 1.00 91.25 102 LYS A O 1
ATOM 782 N N . GLU A 1 103 ? 15.383 8.328 -19.996 1.00 90.88 103 GLU A N 1
ATOM 783 C CA . GLU A 1 103 ? 15.911 8.692 -18.678 1.00 90.88 103 GLU A CA 1
ATOM 784 C C . GLU A 1 103 ? 14.800 9.018 -17.671 1.00 90.88 103 GLU A C 1
ATOM 786 O O . GLU A 1 103 ? 14.922 8.699 -16.492 1.00 90.88 103 GLU A O 1
ATOM 791 N N . LEU A 1 104 ? 13.700 9.635 -18.100 1.00 87.50 104 LEU A N 1
ATOM 792 C CA . LEU A 1 104 ? 12.563 9.914 -17.222 1.00 87.50 104 LEU A CA 1
ATOM 793 C C . LEU A 1 104 ? 11.887 8.636 -16.750 1.00 87.50 104 LEU A C 1
ATOM 795 O O . LEU A 1 104 ? 11.657 8.512 -15.552 1.00 87.50 104 LEU A O 1
ATOM 799 N N . VAL A 1 105 ? 11.638 7.677 -17.644 1.00 90.88 105 VAL A N 1
ATOM 800 C CA . VAL A 1 105 ? 11.089 6.372 -17.254 1.00 90.88 105 VAL A C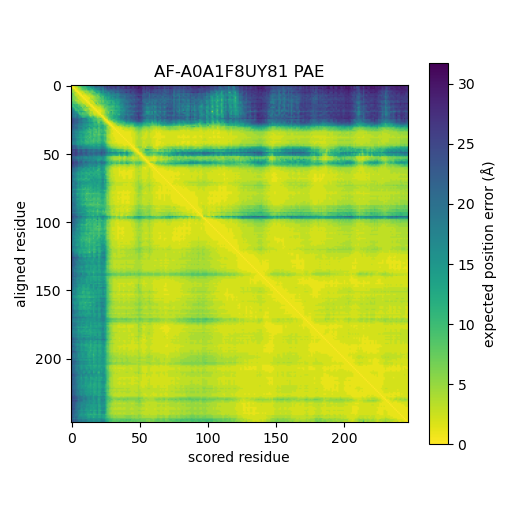A 1
ATOM 801 C C . VAL A 1 105 ? 12.005 5.692 -16.243 1.00 90.88 105 VAL A C 1
ATOM 803 O O . VAL A 1 105 ? 11.522 5.283 -15.194 1.00 90.88 105 VAL A O 1
ATOM 806 N N . LYS A 1 106 ? 13.323 5.662 -16.476 1.00 93.50 106 LYS A N 1
ATOM 807 C CA . LYS A 1 106 ? 14.285 5.102 -15.509 1.00 93.50 106 LYS A CA 1
ATOM 808 C C . LYS A 1 106 ? 14.222 5.787 -14.141 1.00 93.50 106 LYS A C 1
ATOM 810 O O . LYS A 1 106 ? 14.203 5.112 -13.119 1.00 93.50 1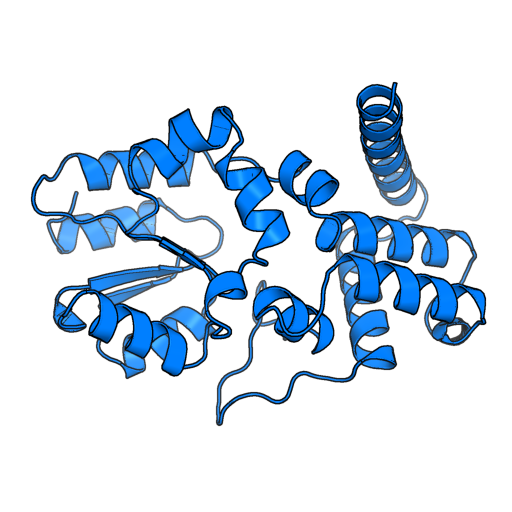06 LYS A O 1
ATOM 815 N N . ASN A 1 107 ? 14.107 7.115 -14.110 1.00 90.00 107 ASN A N 1
ATOM 816 C CA . ASN A 1 107 ? 13.947 7.847 -12.850 1.00 90.00 107 ASN A CA 1
ATOM 817 C C . ASN A 1 107 ? 12.618 7.515 -12.147 1.00 90.00 107 ASN A C 1
ATOM 819 O O . ASN A 1 107 ? 12.575 7.446 -10.923 1.00 90.00 107 ASN A O 1
ATOM 823 N N . ILE A 1 108 ? 11.529 7.313 -12.896 1.00 89.50 108 ILE A N 1
ATOM 824 C CA . ILE A 1 108 ? 10.249 6.885 -12.318 1.00 89.50 108 ILE A CA 1
ATOM 825 C C . ILE A 1 108 ? 10.333 5.444 -11.803 1.00 89.50 108 ILE A C 1
ATOM 827 O O . ILE A 1 108 ? 9.764 5.158 -10.757 1.00 89.50 108 ILE A O 1
ATOM 831 N N . LEU A 1 109 ? 11.070 4.554 -12.475 1.00 91.81 109 LEU A N 1
ATOM 832 C CA . LEU A 1 109 ? 11.328 3.207 -11.962 1.00 91.81 109 LEU A CA 1
ATOM 833 C C . LEU A 1 109 ? 12.048 3.265 -10.612 1.00 91.81 109 LEU A C 1
ATOM 835 O O . LEU A 1 109 ? 11.603 2.607 -9.682 1.00 91.81 109 LEU A O 1
ATOM 839 N N . GLU A 1 110 ? 13.090 4.089 -10.467 1.00 91.56 110 GLU A N 1
ATOM 840 C CA . GLU A 1 110 ? 13.738 4.288 -9.162 1.00 91.56 110 GLU A CA 1
ATOM 841 C C . GLU A 1 110 ? 12.773 4.877 -8.123 1.00 91.56 110 GLU A C 1
ATOM 843 O O . GLU A 1 110 ? 12.733 4.409 -6.992 1.00 91.56 110 GLU A O 1
ATOM 848 N N . LEU A 1 111 ? 11.943 5.856 -8.496 1.00 86.31 111 LEU A N 1
ATOM 849 C CA . LEU A 1 111 ? 10.954 6.448 -7.586 1.00 86.31 111 LEU A CA 1
ATOM 850 C C . LEU A 1 111 ? 9.918 5.430 -7.076 1.00 86.31 111 LEU A C 1
ATOM 852 O O . LEU A 1 111 ? 9.478 5.518 -5.929 1.00 86.31 111 LEU A O 1
ATOM 856 N N . ILE A 1 112 ? 9.501 4.493 -7.930 1.00 87.75 112 ILE A N 1
ATOM 857 C CA . ILE A 1 112 ? 8.509 3.470 -7.588 1.00 87.75 112 ILE A CA 1
ATOM 858 C C . ILE A 1 112 ? 9.161 2.327 -6.807 1.00 87.75 112 ILE A C 1
ATOM 860 O O . ILE A 1 112 ? 8.646 1.950 -5.762 1.00 87.75 112 ILE A O 1
ATOM 864 N N . PHE A 1 113 ? 10.267 1.782 -7.316 1.00 92.69 113 PHE A N 1
ATOM 865 C CA . PHE A 1 113 ? 10.784 0.474 -6.915 1.00 92.69 113 PHE A CA 1
ATOM 866 C C . PHE A 1 113 ? 12.036 0.521 -6.030 1.00 92.69 113 PHE A C 1
ATOM 868 O O . PHE A 1 113 ? 12.343 -0.492 -5.404 1.00 92.69 113 PHE A O 1
ATOM 875 N N . ASP A 1 114 ? 12.782 1.633 -5.962 1.00 93.38 114 ASP A N 1
ATOM 876 C CA . ASP A 1 114 ? 13.892 1.726 -5.005 1.00 93.38 114 ASP A CA 1
ATOM 877 C C . ASP A 1 114 ? 13.311 2.021 -3.614 1.00 93.38 114 ASP A C 1
ATOM 879 O O . ASP A 1 114 ? 12.700 3.074 -3.412 1.00 93.38 114 ASP A O 1
ATOM 883 N N . PRO A 1 115 ? 13.501 1.129 -2.627 1.00 90.75 115 PRO A N 1
ATOM 884 C CA . PRO A 1 115 ? 12.832 1.245 -1.335 1.00 90.75 115 PRO A CA 1
ATOM 885 C C . PRO A 1 115 ? 13.273 2.487 -0.548 1.00 90.75 115 PRO A C 1
ATOM 887 O O . PRO A 1 115 ? 12.496 3.043 0.226 1.00 90.75 115 PRO A O 1
ATOM 890 N N . GLU A 1 116 ? 14.507 2.960 -0.744 1.00 90.19 116 GLU A N 1
ATOM 891 C CA . GLU A 1 116 ? 15.027 4.150 -0.071 1.00 90.19 116 GLU A CA 1
ATOM 892 C C . GLU A 1 116 ? 14.463 5.425 -0.709 1.00 90.19 116 GLU A C 1
ATOM 894 O O . GLU A 1 116 ? 14.035 6.338 -0.000 1.00 90.19 116 GLU A O 1
ATOM 899 N N . VAL A 1 117 ? 14.450 5.508 -2.042 1.00 85.56 117 VAL A N 1
ATOM 900 C CA . VAL A 1 117 ? 13.859 6.645 -2.766 1.00 85.56 117 VAL A CA 1
ATOM 901 C C . VAL A 1 117 ? 12.360 6.715 -2.484 1.00 85.56 117 VAL A C 1
ATOM 903 O O . VAL A 1 117 ? 11.865 7.773 -2.093 1.00 85.56 117 VAL A O 1
ATOM 906 N N . HIS A 1 118 ? 11.663 5.585 -2.590 1.00 83.75 118 HIS A N 1
ATOM 907 C CA . HIS A 1 118 ? 10.231 5.483 -2.348 1.00 83.75 118 HIS A CA 1
ATOM 908 C C . HIS A 1 118 ? 9.859 5.939 -0.929 1.00 83.75 118 HIS A C 1
ATOM 910 O O . HIS A 1 118 ? 8.993 6.800 -0.749 1.00 83.75 118 HIS A O 1
ATOM 916 N N . ALA A 1 119 ? 10.570 5.452 0.093 1.00 84.31 119 ALA A N 1
ATOM 917 C CA . ALA A 1 119 ? 10.327 5.848 1.479 1.00 84.31 119 ALA A CA 1
ATOM 918 C C . ALA A 1 119 ? 10.626 7.334 1.743 1.00 84.31 119 ALA A C 1
ATOM 920 O O . ALA A 1 119 ? 9.924 7.980 2.525 1.00 84.31 119 ALA A O 1
ATOM 921 N N . ASN A 1 120 ? 11.639 7.906 1.086 1.00 83.00 120 ASN A N 1
ATOM 922 C CA . ASN A 1 120 ? 11.962 9.330 1.207 1.00 83.00 120 ASN A CA 1
ATOM 923 C C . ASN A 1 120 ? 10.913 10.243 0.560 1.00 83.00 120 ASN A C 1
ATOM 925 O O . ASN A 1 120 ? 10.801 11.397 0.963 1.00 83.00 120 ASN A O 1
ATOM 929 N N . CYS A 1 121 ? 10.146 9.738 -0.405 1.00 80.56 121 CYS A N 1
ATOM 930 C CA . CYS A 1 121 ? 9.057 10.469 -1.054 1.00 80.56 121 CYS A CA 1
ATOM 931 C C . CYS A 1 121 ? 7.673 10.181 -0.448 1.00 80.56 121 CYS A C 1
ATOM 933 O O . CYS A 1 121 ? 6.692 10.793 -0.865 1.00 80.56 121 CYS A O 1
ATOM 935 N N . THR A 1 122 ? 7.588 9.278 0.531 1.00 81.94 122 THR A N 1
ATOM 936 C CA . THR A 1 122 ? 6.333 8.895 1.188 1.00 81.94 122 THR A CA 1
ATOM 937 C C . THR A 1 122 ? 6.214 9.583 2.545 1.00 81.94 122 THR A C 1
ATOM 939 O O . THR A 1 122 ? 7.051 9.375 3.429 1.00 81.94 122 THR A O 1
ATOM 942 N N . HIS A 1 123 ? 5.157 10.374 2.727 1.00 85.69 123 HIS A N 1
ATOM 943 C CA . HIS A 1 123 ? 4.873 11.115 3.958 1.00 85.69 123 HIS A CA 1
ATOM 944 C C . HIS A 1 123 ? 3.445 10.843 4.446 1.00 85.69 123 HIS A C 1
ATOM 946 O O . HIS A 1 123 ? 2.572 10.567 3.617 1.00 85.69 123 HIS A O 1
ATOM 952 N N . PRO A 1 124 ? 3.183 10.930 5.763 1.00 86.50 124 PRO A N 1
ATOM 953 C CA . PRO A 1 124 ? 1.830 10.823 6.292 1.00 86.50 124 PRO A CA 1
ATOM 954 C C . PRO A 1 124 ? 0.910 11.891 5.700 1.00 86.50 124 PRO A C 1
ATOM 956 O O . PRO A 1 124 ? 1.287 13.057 5.572 1.00 86.50 124 PRO A O 1
ATOM 959 N N . ILE A 1 125 ? -0.328 11.509 5.391 1.00 88.44 125 ILE A N 1
ATOM 960 C CA . ILE A 1 125 ? -1.365 12.460 4.988 1.00 88.44 125 ILE A CA 1
ATOM 961 C C . ILE A 1 125 ? -1.988 13.040 6.266 1.00 88.44 125 ILE A C 1
ATOM 963 O O . ILE A 1 125 ? -2.600 12.277 7.016 1.00 88.44 125 ILE A O 1
ATOM 967 N N . PRO A 1 126 ? -1.894 14.360 6.533 1.00 92.69 126 PRO A N 1
ATOM 968 C CA . PRO A 1 126 ? -2.316 14.927 7.817 1.00 92.69 126 PRO A CA 1
ATOM 969 C C . PRO A 1 126 ? -3.777 14.651 8.196 1.00 92.69 126 PRO A C 1
ATOM 971 O O . PRO A 1 126 ? -4.063 14.396 9.361 1.00 92.69 126 PRO A O 1
ATOM 974 N N . GLU A 1 127 ? -4.699 14.672 7.229 1.00 93.62 127 GLU A N 1
ATOM 975 C CA . GLU A 1 127 ? -6.111 14.334 7.480 1.00 93.62 127 GLU A CA 1
ATOM 976 C C . GLU A 1 127 ? -6.323 12.851 7.794 1.00 93.62 127 GLU A C 1
ATOM 978 O O . GLU A 1 127 ? -7.113 12.521 8.673 1.00 93.62 127 GLU A O 1
ATOM 983 N N . GLY A 1 128 ? -5.581 11.958 7.134 1.00 93.50 128 GLY A N 1
ATOM 984 C CA . GLY A 1 128 ? -5.626 10.530 7.442 1.00 93.50 128 GLY A CA 1
ATOM 985 C C . GLY A 1 128 ? -5.106 10.237 8.848 1.00 93.50 128 GLY A C 1
ATOM 986 O O . GLY A 1 128 ? -5.702 9.440 9.565 1.00 93.50 128 GLY A O 1
ATOM 987 N N . VAL A 1 129 ? -4.047 10.935 9.276 1.00 96.75 129 VAL A N 1
ATOM 988 C CA . VAL A 1 129 ? -3.525 10.830 10.649 1.00 96.75 129 VAL A CA 1
ATOM 989 C C . VAL A 1 129 ? -4.544 11.347 11.667 1.00 96.75 129 VAL A C 1
ATOM 991 O O . VAL A 1 129 ? -4.757 10.684 12.676 1.00 96.75 129 VAL A O 1
ATOM 994 N N . ARG A 1 130 ? -5.221 12.473 11.393 1.00 98.25 130 ARG A N 1
ATOM 995 C CA . ARG A 1 130 ? -6.308 12.976 12.254 1.00 98.25 130 ARG A CA 1
ATOM 996 C C . ARG A 1 130 ? -7.448 11.973 12.386 1.00 98.25 130 ARG A C 1
ATOM 998 O O . ARG A 1 130 ? -7.887 11.705 13.494 1.00 98.25 130 ARG A O 1
ATOM 1005 N N . LEU A 1 131 ? -7.896 11.393 11.273 1.00 97.44 131 LEU A N 1
ATOM 1006 C CA . LEU A 1 131 ? -8.946 10.376 11.297 1.00 97.44 131 LEU A CA 1
ATOM 1007 C C . LEU A 1 131 ? -8.529 9.141 12.109 1.00 97.44 131 LEU A C 1
ATOM 1009 O O . LEU A 1 131 ? -9.327 8.609 12.878 1.00 97.44 131 LEU A O 1
ATOM 1013 N N . LEU A 1 132 ? -7.278 8.696 11.959 1.00 97.00 132 LEU A N 1
ATOM 1014 C CA . LEU A 1 132 ? -6.728 7.579 12.725 1.00 97.00 132 LEU A CA 1
ATOM 1015 C C . LEU A 1 132 ? -6.681 7.894 14.229 1.00 97.00 132 LEU A C 1
ATOM 1017 O O . LEU A 1 132 ? -7.032 7.040 15.038 1.00 97.00 132 LEU A O 1
ATOM 1021 N N . GLU A 1 133 ? -6.297 9.119 14.594 1.00 97.94 133 GLU A N 1
ATOM 1022 C CA . GLU A 1 133 ? -6.304 9.603 15.977 1.00 97.94 133 GLU A CA 1
ATOM 1023 C C . GLU A 1 133 ? -7.724 9.674 16.556 1.00 97.94 133 GLU A C 1
ATOM 1025 O O . GLU A 1 133 ? -7.937 9.202 17.668 1.00 97.94 133 GLU A O 1
ATOM 1030 N N . GLU A 1 134 ? -8.704 10.184 15.802 1.00 98.06 134 GLU A N 1
ATOM 1031 C CA . GLU A 1 134 ? -10.127 10.182 16.181 1.00 98.06 134 GLU A CA 1
ATOM 1032 C C . GLU A 1 134 ? -10.617 8.748 16.455 1.00 98.06 134 GLU A C 1
ATOM 1034 O O . GLU A 1 134 ? -11.198 8.480 17.504 1.00 98.06 134 GLU A O 1
ATOM 1039 N N . CYS A 1 135 ? -10.300 7.795 15.570 1.00 97.75 135 CYS A N 1
ATOM 1040 C CA . CYS A 1 135 ? -10.646 6.382 15.768 1.00 97.75 135 CYS A CA 1
ATOM 1041 C C . CYS A 1 135 ? -9.946 5.772 16.991 1.00 97.75 135 CYS A C 1
ATOM 1043 O O . CYS A 1 135 ? -10.517 4.905 17.650 1.00 97.75 135 CYS A O 1
ATOM 1045 N N . ALA A 1 136 ? -8.728 6.209 17.312 1.00 97.12 136 ALA A N 1
ATOM 1046 C CA . ALA A 1 136 ? -7.972 5.711 18.459 1.00 97.12 136 ALA A CA 1
ATOM 1047 C C . ALA A 1 136 ? -8.534 6.179 19.813 1.00 97.12 136 ALA A C 1
ATOM 1049 O O . ALA A 1 136 ? -8.192 5.593 20.838 1.00 97.12 136 ALA A O 1
ATOM 1050 N N . GLN A 1 137 ? -9.374 7.222 19.844 1.00 97.00 137 GLN A N 1
ATOM 1051 C CA . GLN A 1 137 ? -9.977 7.725 21.086 1.00 97.00 137 GLN A CA 1
ATOM 1052 C C . GLN A 1 137 ? -11.035 6.779 21.666 1.00 97.00 137 GLN A C 1
ATOM 1054 O O . GLN A 1 137 ? -11.320 6.842 22.861 1.00 97.00 137 GLN A O 1
ATOM 1059 N N . ASN A 1 138 ? -11.614 5.900 20.847 1.00 96.06 138 ASN A N 1
ATOM 1060 C CA . ASN A 1 138 ? -12.555 4.889 21.309 1.00 96.06 138 ASN A CA 1
ATOM 1061 C C . ASN A 1 138 ? -11.806 3.593 21.645 1.00 96.06 138 ASN A C 1
ATOM 1063 O O . ASN A 1 138 ? -11.331 2.890 20.756 1.00 96.06 138 ASN A O 1
ATOM 1067 N N . GLU A 1 139 ? -11.740 3.252 22.932 1.00 94.00 139 GLU A N 1
ATOM 1068 C CA . GLU A 1 139 ? -11.004 2.083 23.442 1.00 94.00 139 GLU A CA 1
ATOM 1069 C C . GLU A 1 139 ? -11.536 0.734 22.925 1.00 94.00 139 GLU A C 1
ATOM 1071 O O . GLU A 1 139 ? -10.839 -0.276 23.006 1.00 94.00 139 GLU A O 1
ATOM 1076 N N . ASN A 1 140 ? -12.753 0.702 22.371 1.00 93.88 140 ASN A N 1
ATOM 1077 C CA . ASN A 1 140 ? -13.317 -0.504 21.762 1.00 93.88 140 ASN A CA 1
ATOM 1078 C C . ASN A 1 140 ? -12.800 -0.748 20.336 1.00 93.88 140 ASN A C 1
ATOM 1080 O O . ASN A 1 140 ? -13.019 -1.826 19.782 1.00 93.88 140 ASN A O 1
ATOM 1084 N N . ASN A 1 141 ? -12.120 0.229 19.732 1.00 96.06 141 ASN A N 1
ATOM 1085 C CA . ASN A 1 141 ? -11.567 0.089 18.395 1.00 96.06 141 ASN A CA 1
ATOM 1086 C C . ASN A 1 141 ? -10.216 -0.631 18.447 1.00 96.06 141 ASN A C 1
ATOM 1088 O O . ASN A 1 141 ? -9.308 -0.257 19.186 1.00 96.06 141 ASN A O 1
ATOM 1092 N N . THR A 1 142 ? -10.046 -1.628 17.580 1.00 96.38 142 THR A N 1
ATOM 1093 C CA . THR A 1 142 ? -8.724 -2.169 17.247 1.00 96.38 142 THR A CA 1
ATOM 1094 C C . THR A 1 142 ? -8.315 -1.636 15.883 1.00 96.38 142 THR A C 1
ATOM 1096 O O . THR A 1 142 ? -8.958 -1.931 14.878 1.00 96.38 142 THR A O 1
ATOM 1099 N N . LEU A 1 143 ? -7.249 -0.837 15.845 1.00 97.75 143 LEU A N 1
ATOM 1100 C CA . LEU A 1 143 ? -6.746 -0.239 14.611 1.00 97.75 143 LEU A CA 1
ATOM 1101 C C . LEU A 1 143 ? -5.740 -1.177 13.945 1.00 97.75 143 LEU A C 1
ATOM 1103 O O . LEU A 1 143 ? -4.765 -1.609 14.559 1.00 97.75 143 LEU A O 1
ATOM 1107 N N . MET A 1 144 ? -5.989 -1.489 12.676 1.00 98.19 144 MET A N 1
ATOM 1108 C CA . MET A 1 144 ? -5.224 -2.458 11.894 1.00 98.19 144 MET A CA 1
ATOM 1109 C C . MET A 1 144 ? -4.840 -1.857 10.544 1.00 98.19 144 MET A C 1
ATOM 1111 O O . MET A 1 144 ? -5.528 -0.976 10.030 1.00 98.19 144 MET A O 1
ATOM 1115 N N . LEU A 1 145 ? -3.759 -2.356 9.947 1.00 98.12 145 LEU A N 1
ATOM 1116 C CA . LEU A 1 145 ? -3.313 -1.952 8.614 1.00 98.12 145 LEU A CA 1
ATOM 1117 C C . LEU A 1 145 ? -3.429 -3.131 7.647 1.00 98.12 145 LEU A C 1
ATOM 1119 O O . LEU A 1 145 ? -2.887 -4.196 7.920 1.00 98.12 145 LEU A O 1
ATOM 1123 N N . LEU A 1 146 ? -4.068 -2.924 6.494 1.00 98.25 146 LEU A N 1
ATOM 1124 C CA . LEU A 1 146 ? -4.073 -3.863 5.370 1.00 98.25 146 LEU A CA 1
ATOM 1125 C C . LEU A 1 146 ? -3.585 -3.138 4.110 1.00 98.25 146 LEU A C 1
ATOM 1127 O O . LEU A 1 146 ? -4.333 -2.364 3.508 1.00 98.25 146 LEU A O 1
ATOM 1131 N N . SER A 1 147 ? -2.335 -3.364 3.705 1.00 94.94 147 SER A N 1
ATOM 1132 C CA . SER A 1 147 ? -1.685 -2.570 2.652 1.00 94.94 147 SER A CA 1
ATOM 1133 C C . SER A 1 147 ? -1.053 -3.423 1.557 1.00 94.94 147 SER A C 1
ATOM 1135 O O . SER A 1 147 ? -0.352 -4.395 1.842 1.00 94.94 147 SER A O 1
ATOM 1137 N N . ASN A 1 148 ? -1.257 -3.006 0.304 1.00 94.94 148 ASN A N 1
ATOM 1138 C CA . ASN A 1 148 ? -0.442 -3.470 -0.811 1.00 94.94 148 ASN A CA 1
ATOM 1139 C C . ASN A 1 148 ? 0.869 -2.681 -0.783 1.00 94.94 148 ASN A C 1
ATOM 1141 O O . ASN A 1 148 ? 0.892 -1.502 -1.132 1.00 94.94 148 ASN A O 1
ATOM 1145 N N . TYR A 1 149 ? 1.944 -3.305 -0.318 1.00 92.94 149 TYR A N 1
ATOM 1146 C CA . TYR A 1 149 ? 3.257 -2.679 -0.203 1.00 92.94 149 TYR A CA 1
ATOM 1147 C C . TYR A 1 149 ? 4.339 -3.754 -0.277 1.00 92.94 149 TYR A C 1
ATOM 1149 O O . TYR A 1 149 ? 4.180 -4.836 0.292 1.00 92.94 149 TYR A O 1
ATOM 1157 N N . ALA A 1 150 ? 5.444 -3.463 -0.958 1.00 92.88 150 ALA A N 1
ATOM 1158 C CA . ALA A 1 150 ? 6.589 -4.365 -0.969 1.00 92.88 150 ALA A CA 1
ATOM 1159 C C . ALA A 1 150 ? 7.287 -4.388 0.397 1.00 92.88 150 ALA A C 1
ATOM 1161 O O . ALA A 1 150 ? 7.357 -3.368 1.085 1.00 92.88 150 ALA A O 1
ATOM 1162 N N . ALA A 1 151 ? 7.806 -5.554 0.782 1.00 95.81 151 ALA A N 1
ATOM 1163 C CA . ALA A 1 151 ? 8.386 -5.789 2.103 1.00 95.81 151 ALA A CA 1
ATOM 1164 C C . ALA A 1 151 ? 9.543 -4.826 2.426 1.00 95.81 151 ALA A C 1
ATOM 1166 O O . ALA A 1 151 ? 9.529 -4.152 3.455 1.00 95.81 151 ALA A O 1
ATOM 1167 N N . ASP A 1 152 ? 10.508 -4.702 1.515 1.00 94.50 152 ASP A N 1
ATOM 1168 C CA . ASP A 1 152 ? 11.703 -3.873 1.684 1.00 94.50 152 ASP A CA 1
ATOM 1169 C C . ASP A 1 152 ? 11.379 -2.374 1.771 1.00 94.50 152 ASP A C 1
ATOM 1171 O O . ASP A 1 152 ? 11.918 -1.658 2.618 1.00 94.50 152 ASP A O 1
ATOM 1175 N N . ALA A 1 153 ? 10.461 -1.891 0.935 1.00 88.12 153 ALA A N 1
ATOM 1176 C CA . ALA A 1 153 ? 9.967 -0.524 0.995 1.00 88.12 153 ALA A CA 1
ATOM 1177 C C . ALA A 1 153 ? 9.185 -0.275 2.295 1.00 88.12 153 ALA A C 1
ATOM 1179 O O . ALA A 1 153 ? 9.335 0.788 2.906 1.00 88.12 153 ALA A O 1
ATOM 1180 N N . PHE A 1 154 ? 8.384 -1.249 2.749 1.00 94.56 154 PHE A N 1
ATOM 1181 C CA . PHE A 1 154 ? 7.618 -1.132 3.989 1.00 94.56 154 PHE A CA 1
ATOM 1182 C C . PHE A 1 154 ? 8.542 -1.013 5.201 1.00 94.56 154 PHE A C 1
ATOM 1184 O O . PHE A 1 154 ? 8.356 -0.128 6.031 1.00 94.56 154 PHE A O 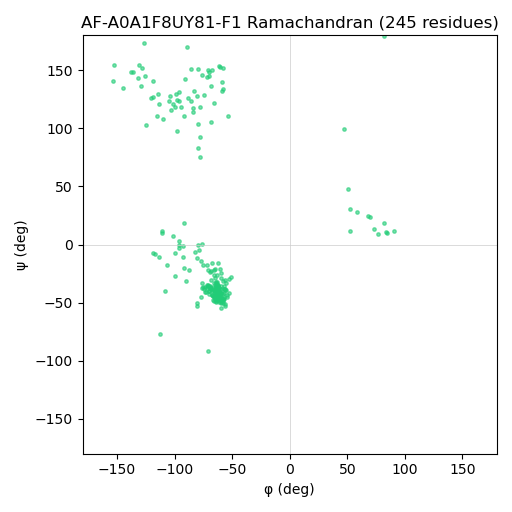1
ATOM 1191 N N . GLU A 1 155 ? 9.584 -1.843 5.285 1.00 95.94 155 GLU A N 1
ATOM 1192 C CA . GLU A 1 155 ? 10.582 -1.764 6.358 1.00 95.94 155 GLU A CA 1
ATOM 1193 C C . GLU A 1 155 ? 11.221 -0.372 6.441 1.00 95.94 155 GLU A C 1
ATOM 1195 O O . GLU A 1 155 ? 11.453 0.151 7.535 1.00 95.94 155 GLU A O 1
ATOM 1200 N N . LYS A 1 156 ? 11.479 0.271 5.297 1.00 94.06 156 LYS A N 1
ATOM 1201 C CA . LYS A 1 156 ? 12.037 1.627 5.262 1.00 94.06 156 LYS A CA 1
ATOM 1202 C C . LYS A 1 156 ? 11.072 2.660 5.824 1.00 94.06 156 LYS A C 1
ATOM 1204 O O . LYS A 1 156 ? 11.495 3.455 6.660 1.00 94.06 156 LYS A O 1
ATOM 1209 N N . ILE A 1 157 ? 9.804 2.653 5.403 1.00 92.12 157 ILE A N 1
ATOM 1210 C CA . ILE A 1 157 ? 8.817 3.609 5.928 1.00 92.12 157 ILE A CA 1
ATOM 1211 C C . ILE A 1 157 ? 8.481 3.333 7.392 1.00 92.12 157 ILE A C 1
ATOM 1213 O O . ILE A 1 157 ? 8.349 4.282 8.158 1.00 92.12 157 ILE A O 1
ATOM 1217 N N . TYR A 1 158 ? 8.417 2.066 7.802 1.00 95.56 158 TYR A N 1
ATOM 1218 C CA . TYR A 1 158 ? 8.136 1.683 9.180 1.00 95.56 158 TYR A CA 1
ATOM 1219 C C . TYR A 1 158 ? 9.186 2.256 10.129 1.00 95.56 158 TYR A C 1
ATOM 1221 O O . TYR A 1 158 ? 8.842 2.820 11.159 1.00 95.56 158 TYR A O 1
ATOM 1229 N N . ASN A 1 159 ? 10.463 2.223 9.748 1.00 95.00 159 ASN A N 1
ATOM 1230 C CA . ASN A 1 159 ? 11.550 2.744 10.575 1.00 95.00 159 ASN A CA 1
ATOM 1231 C C . ASN A 1 159 ? 11.717 4.280 10.530 1.00 95.00 159 ASN A C 1
ATOM 1233 O O . ASN A 1 159 ? 12.608 4.813 11.195 1.00 95.00 159 ASN A O 1
ATOM 1237 N N . LYS A 1 160 ? 10.899 5.025 9.769 1.00 94.12 160 LYS A N 1
ATOM 1238 C CA . LYS A 1 160 ? 10.946 6.497 9.777 1.00 94.12 160 LYS A CA 1
ATOM 1239 C C . LYS A 1 160 ? 10.323 7.033 11.063 1.00 94.12 160 LYS A C 1
ATOM 1241 O O . LYS A 1 160 ? 9.163 6.753 11.345 1.00 94.12 160 LYS A O 1
ATOM 1246 N N . GLN A 1 161 ? 11.044 7.915 11.757 1.00 96.50 161 GLN A N 1
ATOM 1247 C CA . GLN A 1 161 ? 10.533 8.586 12.959 1.00 96.50 161 GLN A CA 1
ATOM 1248 C C . GLN A 1 161 ? 9.197 9.301 12.698 1.00 96.50 161 GLN A C 1
ATOM 1250 O O . GLN A 1 161 ? 8.256 9.139 13.458 1.00 96.50 161 GLN A O 1
ATOM 1255 N N . GLU A 1 162 ? 9.077 10.003 11.566 1.00 95.00 162 GLU A N 1
ATOM 1256 C CA . GLU A 1 162 ? 7.832 10.670 11.157 1.00 95.00 162 GLU A CA 1
ATOM 1257 C C . GLU A 1 162 ? 6.640 9.699 11.061 1.00 95.00 162 GLU A C 1
ATOM 1259 O O . GLU A 1 162 ? 5.528 10.051 11.446 1.00 95.00 162 GLU A O 1
ATOM 1264 N N . MET A 1 163 ? 6.858 8.472 10.575 1.00 94.56 163 MET A N 1
ATOM 1265 C CA . MET A 1 163 ? 5.809 7.450 10.482 1.00 94.56 163 MET A CA 1
ATOM 1266 C C . MET A 1 163 ? 5.506 6.821 11.845 1.00 94.56 163 MET A C 1
ATOM 1268 O O . MET A 1 163 ? 4.344 6.544 12.140 1.00 94.56 163 MET A O 1
ATOM 1272 N N . GLN A 1 164 ? 6.532 6.621 12.679 1.00 97.31 164 GLN A N 1
ATOM 1273 C CA . GLN A 1 164 ? 6.389 6.132 14.054 1.00 97.31 164 GLN A CA 1
ATOM 1274 C C . GLN A 1 164 ? 5.603 7.111 14.928 1.00 97.31 164 GLN A C 1
ATOM 1276 O O . GLN A 1 164 ? 4.716 6.686 15.656 1.00 97.31 164 GLN A O 1
ATOM 1281 N N . ASP A 1 165 ? 5.849 8.413 14.794 1.00 97.06 165 ASP A N 1
ATOM 1282 C CA . ASP A 1 165 ? 5.173 9.450 15.581 1.00 97.06 165 ASP A CA 1
ATOM 1283 C C . ASP A 1 165 ? 3.739 9.739 15.103 1.00 97.06 165 ASP A C 1
ATOM 1285 O O . ASP A 1 165 ? 2.969 10.375 15.825 1.00 97.06 165 ASP A O 1
ATOM 1289 N N . SER A 1 166 ? 3.373 9.275 13.901 1.00 96.06 166 SER A N 1
ATOM 1290 C CA . SER A 1 166 ? 2.065 9.516 13.284 1.00 96.06 166 SER A CA 1
ATOM 1291 C C . SER A 1 166 ? 1.224 8.246 13.163 1.00 96.06 166 SER A C 1
ATOM 1293 O O . SER A 1 166 ? 0.301 8.055 13.941 1.00 96.06 166 SER A O 1
ATOM 1295 N N . ILE A 1 167 ? 1.516 7.371 12.202 1.00 95.19 167 ILE A N 1
ATOM 1296 C CA . ILE A 1 167 ? 0.686 6.207 11.863 1.00 95.19 167 ILE A CA 1
ATOM 1297 C C . ILE A 1 167 ? 0.951 5.049 12.830 1.00 95.19 167 ILE A C 1
ATOM 1299 O O . ILE A 1 167 ? 0.026 4.515 13.444 1.00 95.19 167 ILE A O 1
ATOM 1303 N N . PHE A 1 168 ? 2.219 4.664 12.994 1.00 97.06 168 PHE A N 1
ATOM 1304 C CA . PHE A 1 168 ? 2.587 3.467 13.763 1.00 97.06 168 PHE A CA 1
ATOM 1305 C C . PHE A 1 168 ? 2.557 3.681 15.282 1.00 97.06 168 PHE A C 1
ATOM 1307 O O . PHE A 1 168 ? 2.660 2.722 16.042 1.00 97.06 168 PHE A O 1
ATOM 1314 N N . LYS A 1 169 ? 2.303 4.914 15.735 1.00 96.25 169 LYS A N 1
ATOM 1315 C CA . LYS A 1 169 ? 1.896 5.203 17.114 1.00 96.25 169 LYS A CA 1
ATOM 1316 C C . LYS A 1 169 ? 0.555 4.548 17.463 1.00 96.25 169 LYS A C 1
ATOM 1318 O O . LYS A 1 169 ? 0.357 4.148 18.608 1.00 96.25 169 LYS A O 1
ATOM 1323 N N . PHE A 1 170 ? -0.362 4.460 16.496 1.00 96.75 170 PHE A N 1
ATOM 1324 C CA . PHE A 1 170 ? -1.719 3.941 16.699 1.00 96.75 170 PHE A CA 1
ATOM 1325 C C . PHE A 1 170 ? -1.880 2.485 16.250 1.00 96.75 170 PHE A C 1
ATOM 1327 O O . PHE A 1 170 ? -2.723 1.771 16.788 1.00 96.75 170 PHE A O 1
ATOM 1334 N N . ILE A 1 171 ? -1.073 2.032 15.286 1.00 96.56 171 ILE A N 1
ATOM 1335 C CA . ILE A 1 171 ? -1.138 0.673 14.736 1.00 96.56 171 ILE A CA 1
ATOM 1336 C C . ILE A 1 171 ? 0.149 -0.067 15.076 1.00 96.56 171 ILE A C 1
ATOM 1338 O O . ILE A 1 171 ? 1.213 0.225 14.527 1.00 96.56 171 ILE A O 1
ATOM 1342 N N . LYS A 1 172 ? 0.041 -1.063 15.956 1.00 89.19 172 LYS A N 1
ATOM 1343 C CA . LYS A 1 172 ? 1.180 -1.912 16.309 1.00 89.19 172 LYS A CA 1
ATOM 1344 C C . LYS A 1 172 ? 1.567 -2.826 15.135 1.00 89.19 172 LYS A C 1
ATOM 1346 O O . LYS A 1 172 ? 0.683 -3.246 14.383 1.00 89.19 172 LYS A O 1
ATOM 1351 N N . PRO A 1 173 ? 2.854 -3.186 14.981 1.00 90.75 173 PRO A N 1
ATOM 1352 C CA . PRO A 1 173 ? 3.319 -4.018 13.870 1.00 90.75 173 PRO A CA 1
ATOM 1353 C C . PRO A 1 173 ? 2.624 -5.383 13.796 1.00 90.75 173 PRO A C 1
ATOM 1355 O O . PRO A 1 173 ? 2.397 -5.888 12.700 1.00 90.75 173 PRO A O 1
ATOM 1358 N N . GLU A 1 174 ? 2.218 -5.970 14.924 1.00 92.62 174 GLU A N 1
ATOM 1359 C CA . GLU A 1 174 ? 1.476 -7.231 14.934 1.00 92.62 174 GLU A CA 1
ATOM 1360 C C . GLU A 1 174 ? 0.065 -7.137 14.350 1.00 92.62 174 GLU A C 1
ATOM 1362 O O . GLU A 1 174 ? -0.477 -8.192 14.046 1.00 92.62 174 GLU A O 1
ATOM 1367 N N . TYR A 1 175 ? -0.494 -5.928 14.181 1.00 96.00 175 TYR A N 1
ATOM 1368 C CA . TYR A 1 175 ? -1.788 -5.639 13.543 1.00 96.00 175 TYR A CA 1
ATOM 1369 C C . TYR A 1 175 ? -1.645 -5.131 12.098 1.00 96.00 175 TYR A C 1
ATOM 1371 O O . TYR A 1 175 ? -2.631 -4.727 11.475 1.00 96.00 175 TYR A O 1
ATOM 1379 N N . ALA A 1 176 ? -0.430 -5.156 11.546 1.00 97.00 176 ALA A N 1
ATOM 1380 C CA . ALA A 1 176 ? -0.169 -4.824 10.155 1.00 97.00 176 ALA A CA 1
ATOM 1381 C C . ALA A 1 176 ? -0.111 -6.090 9.288 1.00 97.00 176 ALA A C 1
ATOM 1383 O O . ALA A 1 176 ? 0.680 -7.004 9.515 1.00 97.00 176 ALA A O 1
ATOM 1384 N N . VAL A 1 177 ? -0.946 -6.126 8.254 1.00 98.19 177 VAL A N 1
ATOM 1385 C CA . VAL A 1 177 ? -0.935 -7.113 7.176 1.00 98.19 177 VAL A CA 1
ATOM 1386 C C . VAL A 1 177 ? -0.478 -6.399 5.908 1.00 98.19 177 VAL A C 1
ATOM 1388 O O . VAL A 1 177 ? -1.195 -5.573 5.343 1.00 98.19 177 VAL A O 1
ATOM 1391 N N . VAL A 1 178 ? 0.745 -6.694 5.475 1.00 97.81 178 VAL A N 1
ATOM 1392 C CA . VAL A 1 178 ? 1.372 -6.055 4.312 1.00 97.81 178 VAL A CA 1
ATOM 1393 C C . VAL A 1 178 ? 1.668 -7.117 3.266 1.00 97.81 178 VAL A C 1
ATOM 1395 O O . VAL A 1 178 ? 2.318 -8.119 3.570 1.00 97.81 178 VAL A O 1
ATOM 1398 N N . SER A 1 179 ? 1.194 -6.891 2.041 1.00 96.88 179 SER A N 1
ATOM 1399 C CA . SER A 1 179 ? 1.197 -7.885 0.963 1.00 96.88 179 SER A CA 1
ATOM 1400 C C . SER A 1 179 ? 2.568 -8.510 0.710 1.00 96.88 179 SER A C 1
ATOM 1402 O O . SER A 1 179 ? 2.666 -9.729 0.583 1.00 96.88 179 SER A O 1
ATOM 1404 N N . GLY A 1 180 ? 3.635 -7.706 0.723 1.00 96.44 180 GLY A N 1
ATOM 1405 C CA . GLY A 1 180 ? 4.986 -8.166 0.412 1.00 96.44 180 GLY A CA 1
ATOM 1406 C C . GLY A 1 180 ? 5.556 -9.168 1.414 1.00 96.44 180 GLY A C 1
ATOM 1407 O O . GLY A 1 180 ? 6.453 -9.922 1.055 1.00 96.44 180 GLY A O 1
ATOM 1408 N N . PHE A 1 181 ? 5.041 -9.216 2.650 1.00 97.06 181 PHE A N 1
ATOM 1409 C CA . PHE A 1 181 ? 5.475 -10.204 3.647 1.00 97.06 181 PHE A CA 1
ATOM 1410 C C . PHE A 1 181 ? 4.700 -11.522 3.576 1.00 97.06 181 PHE A C 1
ATOM 1412 O O . PHE A 1 181 ? 5.185 -12.532 4.081 1.00 97.06 181 PHE A O 1
ATOM 1419 N N . ILE A 1 182 ? 3.490 -11.519 3.008 1.00 97.19 182 ILE A N 1
ATOM 1420 C CA . ILE A 1 182 ? 2.584 -12.680 3.034 1.00 97.19 182 ILE A CA 1
ATOM 1421 C C . ILE A 1 182 ? 2.266 -13.247 1.648 1.00 97.19 182 ILE A C 1
ATOM 1423 O O . ILE A 1 182 ? 1.638 -14.297 1.560 1.00 97.19 182 ILE A O 1
ATOM 1427 N N . GLY A 1 183 ? 2.676 -12.572 0.573 1.00 96.12 183 GLY A N 1
ATOM 1428 C CA . GLY A 1 183 ? 2.457 -13.024 -0.802 1.00 96.12 183 GLY A CA 1
ATOM 1429 C C . GLY A 1 183 ? 1.017 -12.908 -1.300 1.00 96.12 183 GLY A C 1
ATOM 1430 O O . GLY A 1 183 ? 0.683 -13.479 -2.333 1.00 96.12 183 GLY A O 1
ATOM 1431 N N . LEU A 1 184 ? 0.155 -12.183 -0.583 1.00 95.44 184 LEU A N 1
ATOM 1432 C CA . LEU A 1 184 ? -1.256 -11.980 -0.923 1.00 95.44 184 LEU A CA 1
ATOM 1433 C C . LEU A 1 184 ? -1.511 -10.490 -1.132 1.00 95.44 184 LEU A C 1
ATOM 1435 O O . LEU A 1 184 ? -0.984 -9.677 -0.379 1.00 95.44 184 LEU A O 1
ATOM 1439 N N . ILE A 1 185 ? -2.326 -10.124 -2.120 1.00 94.00 185 ILE A N 1
ATOM 1440 C CA . ILE A 1 185 ? -2.517 -8.731 -2.542 1.00 94.00 185 ILE A CA 1
ATOM 1441 C C . ILE A 1 185 ? -4.007 -8.386 -2.665 1.00 94.00 185 ILE A C 1
ATOM 1443 O O . ILE A 1 185 ? -4.804 -9.212 -3.098 1.00 94.00 185 ILE A O 1
ATOM 1447 N N . LYS A 1 186 ? -4.409 -7.165 -2.298 1.00 95.19 186 LYS A N 1
ATOM 1448 C CA . LYS A 1 186 ? -5.754 -6.644 -2.600 1.00 95.19 186 LYS A CA 1
ATOM 1449 C C . LYS A 1 186 ? -5.861 -6.333 -4.104 1.00 95.19 186 LYS A C 1
ATOM 1451 O O . LYS A 1 186 ? -4.871 -5.851 -4.653 1.00 95.19 186 LYS A O 1
ATOM 1456 N N . PRO A 1 187 ? -7.011 -6.537 -4.768 1.00 94.88 187 PRO A N 1
ATOM 1457 C CA . PRO A 1 187 ? -8.336 -6.841 -4.217 1.00 94.88 187 PRO A CA 1
ATOM 1458 C C . PRO A 1 187 ? -8.644 -8.344 -4.083 1.00 94.88 187 PRO A C 1
ATOM 1460 O O . PRO A 1 187 ? -9.811 -8.722 -4.001 1.00 94.88 187 PRO A O 1
ATOM 1463 N N . TYR A 1 188 ? -7.649 -9.231 -4.097 1.00 95.25 188 TYR A N 1
ATOM 1464 C CA . TYR A 1 188 ? -7.913 -10.671 -4.060 1.00 95.25 188 TYR A CA 1
ATOM 1465 C C . TYR A 1 188 ? -8.493 -11.098 -2.715 1.00 95.25 188 TYR A C 1
ATOM 1467 O O . TYR A 1 188 ? -8.032 -10.674 -1.655 1.00 95.25 188 TYR A O 1
ATOM 1475 N N . ALA A 1 189 ? -9.515 -11.958 -2.746 1.00 95.81 189 ALA A N 1
ATOM 1476 C CA . ALA A 1 189 ? -10.259 -12.344 -1.545 1.00 95.81 189 ALA A CA 1
ATOM 1477 C C . ALA A 1 189 ? -9.356 -13.001 -0.487 1.00 95.81 189 ALA A C 1
ATOM 1479 O O . ALA A 1 189 ? -9.594 -12.867 0.715 1.00 95.81 189 ALA A O 1
ATOM 1480 N N . SER A 1 190 ? -8.290 -13.664 -0.940 1.00 96.19 190 SER A N 1
ATOM 1481 C CA . SER A 1 190 ? -7.310 -14.363 -0.113 1.00 96.19 190 SER A CA 1
ATOM 1482 C C . SER A 1 190 ? -6.672 -13.477 0.964 1.00 96.19 190 SER A C 1
ATOM 1484 O O . SER A 1 190 ? -6.521 -13.930 2.099 1.00 96.19 190 SER A O 1
ATOM 1486 N N . ILE A 1 191 ? -6.355 -12.206 0.677 1.00 97.56 191 ILE A N 1
ATOM 1487 C CA . ILE A 1 191 ? -5.726 -11.312 1.667 1.00 97.56 191 ILE A CA 1
ATOM 1488 C C . ILE A 1 191 ? -6.706 -10.891 2.774 1.00 97.56 191 ILE A C 1
ATOM 1490 O O . ILE A 1 191 ? -6.343 -10.830 3.950 1.00 97.56 191 ILE A O 1
ATOM 1494 N N . PHE A 1 192 ? -7.971 -10.660 2.420 1.00 98.19 192 PHE A N 1
ATOM 1495 C CA . PHE A 1 192 ? -9.030 -10.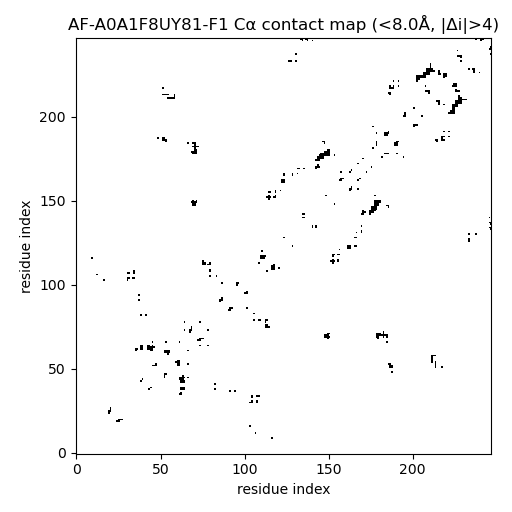335 3.375 1.00 98.19 192 PHE A CA 1
ATOM 1496 C C . PHE A 1 192 ? -9.375 -11.551 4.237 1.00 98.19 192 PHE A C 1
ATOM 1498 O O . PHE A 1 192 ? -9.507 -11.434 5.452 1.00 98.19 192 PHE A O 1
ATOM 1505 N N . GLN A 1 193 ? -9.459 -12.739 3.634 1.00 98.00 193 GLN A N 1
ATOM 1506 C CA . GLN A 1 193 ? -9.658 -13.996 4.360 1.00 98.00 193 GLN A CA 1
ATOM 1507 C C . GLN A 1 193 ? -8.489 -14.294 5.305 1.00 98.00 193 GLN A C 1
ATOM 1509 O O . GLN A 1 193 ? -8.715 -14.729 6.434 1.00 98.00 193 GLN A O 1
ATOM 1514 N N . HIS A 1 194 ? -7.253 -14.004 4.886 1.00 98.06 194 HIS A N 1
ATOM 1515 C CA . HIS A 1 194 ? -6.081 -14.088 5.753 1.00 98.06 194 HIS A CA 1
ATOM 1516 C C . HIS A 1 194 ? -6.213 -13.161 6.966 1.00 98.06 194 HIS A C 1
ATOM 1518 O O . HIS A 1 194 ? -5.997 -13.613 8.088 1.00 98.06 194 HIS A O 1
ATOM 1524 N N . LEU A 1 195 ? -6.608 -11.896 6.766 1.00 98.06 195 LEU A N 1
ATOM 1525 C CA . LEU A 1 195 ? -6.866 -10.949 7.856 1.00 98.06 195 LEU A CA 1
ATOM 1526 C C . LEU A 1 195 ? -7.923 -11.502 8.828 1.00 98.06 195 LEU A C 1
ATOM 1528 O O . LEU A 1 195 ? -7.656 -11.608 10.022 1.00 98.06 195 LEU A O 1
ATOM 1532 N N . LEU A 1 196 ? -9.089 -11.913 8.323 1.00 98.19 196 LEU A N 1
ATOM 1533 C CA . LEU A 1 196 ? -10.172 -12.448 9.155 1.00 98.19 196 LEU A CA 1
ATOM 1534 C C . LEU A 1 196 ? -9.724 -13.674 9.957 1.00 98.19 196 LEU A C 1
ATOM 1536 O O . LEU A 1 196 ? -9.945 -13.740 11.164 1.00 98.19 196 LEU A O 1
ATOM 1540 N N . SER A 1 197 ? -9.044 -14.621 9.306 1.00 98.00 197 SER A N 1
ATOM 1541 C CA . SER A 1 197 ? -8.570 -15.845 9.952 1.00 98.00 197 SER A CA 1
ATOM 1542 C C . SER A 1 197 ? -7.467 -15.580 10.975 1.00 98.00 197 SER A C 1
ATOM 1544 O O . SER A 1 197 ? -7.464 -16.216 12.026 1.00 98.00 197 SER A O 1
ATOM 1546 N N . ARG A 1 198 ? -6.523 -14.676 10.685 1.00 97.44 198 ARG A N 1
ATOM 1547 C CA . ARG A 1 198 ? -5.363 -14.400 11.547 1.00 97.44 198 ARG A CA 1
ATOM 1548 C C . ARG A 1 198 ? -5.771 -13.817 12.896 1.00 97.44 198 ARG A C 1
ATOM 1550 O O . ARG A 1 198 ? -5.150 -14.150 13.900 1.00 97.44 198 ARG A O 1
ATOM 1557 N N . TYR A 1 199 ? -6.796 -12.970 12.912 1.00 96.81 199 TYR A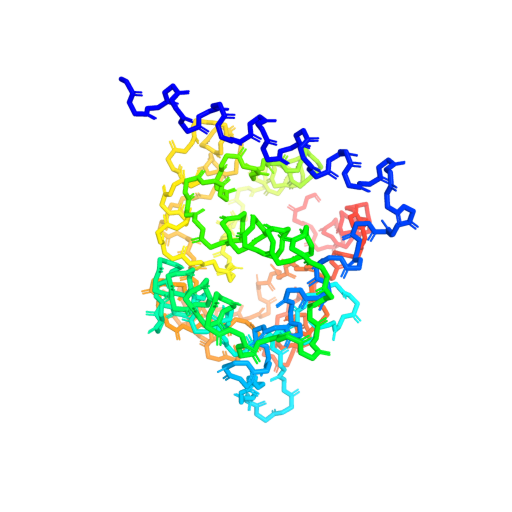 N 1
ATOM 1558 C CA . TYR A 1 199 ? -7.255 -12.282 14.124 1.00 96.81 199 TYR A CA 1
ATOM 1559 C C . TYR A 1 199 ? -8.626 -12.769 14.605 1.00 96.81 199 TYR A C 1
ATOM 1561 O O . TYR A 1 199 ? -9.196 -12.172 15.513 1.00 96.81 199 TYR A O 1
ATOM 1569 N N . ASN A 1 200 ? -9.140 -13.859 14.021 1.00 97.25 200 ASN A N 1
ATOM 1570 C CA . ASN A 1 200 ? -10.440 -14.449 14.344 1.00 97.25 200 ASN A CA 1
ATOM 1571 C C . ASN A 1 200 ? -11.580 -13.409 14.336 1.00 97.25 200 ASN A C 1
ATOM 1573 O O . ASN A 1 200 ? -12.363 -13.306 15.281 1.00 97.25 200 ASN A O 1
ATOM 1577 N N . LEU A 1 201 ? -11.630 -12.603 13.273 1.00 97.56 201 LEU A N 1
ATOM 1578 C CA . LEU A 1 201 ? -12.590 -11.513 13.119 1.00 97.56 201 LEU A CA 1
ATOM 1579 C C . LEU A 1 201 ? -13.847 -11.992 12.398 1.00 97.56 201 LEU A C 1
ATOM 1581 O O . LEU A 1 201 ? -13.782 -12.744 11.423 1.00 97.56 201 LEU A O 1
ATOM 1585 N N . ASN A 1 202 ? -14.991 -11.472 12.826 1.00 97.75 202 ASN A N 1
ATOM 1586 C CA . ASN A 1 202 ? -16.217 -11.513 12.046 1.00 97.75 202 ASN A CA 1
ATOM 1587 C C . ASN A 1 202 ? -16.230 -10.303 11.093 1.00 97.75 202 ASN A C 1
ATOM 1589 O O . ASN A 1 202 ? -16.138 -9.173 11.575 1.00 97.75 202 ASN A O 1
ATOM 1593 N N . PRO A 1 203 ? -16.359 -10.486 9.766 1.00 97.75 203 PRO A N 1
ATOM 1594 C CA . PRO A 1 203 ? -16.329 -9.372 8.814 1.00 97.75 203 PRO A CA 1
ATOM 1595 C C . PRO A 1 203 ? -17.375 -8.283 9.101 1.00 97.75 203 PRO A C 1
ATOM 1597 O O . PRO A 1 203 ? -17.099 -7.110 8.867 1.00 97.75 203 PRO A O 1
ATOM 1600 N N . ALA A 1 204 ? -18.532 -8.633 9.678 1.00 96.62 204 ALA A N 1
ATOM 1601 C 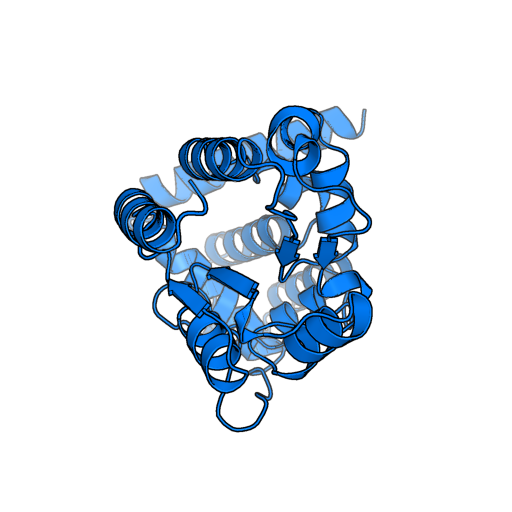CA . ALA A 1 204 ? -19.578 -7.664 10.028 1.00 96.62 204 ALA A CA 1
ATOM 1602 C C . ALA A 1 204 ? -19.156 -6.652 11.118 1.00 96.62 204 ALA A C 1
ATOM 1604 O O . ALA A 1 204 ? -19.742 -5.566 11.227 1.00 96.62 204 ALA A O 1
ATOM 1605 N N . ASP A 1 205 ? -18.130 -7.003 11.896 1.00 96.25 205 ASP A N 1
ATOM 1606 C CA . ASP A 1 205 ? -17.554 -6.185 12.964 1.00 96.25 205 ASP A CA 1
ATOM 1607 C C . ASP A 1 205 ? -16.325 -5.392 12.484 1.00 96.25 205 ASP A C 1
ATOM 1609 O O . ASP A 1 205 ? -15.751 -4.614 13.243 1.00 96.25 205 ASP A O 1
ATOM 1613 N N . VAL A 1 206 ? -15.930 -5.544 11.213 1.00 98.12 206 VAL A N 1
ATOM 1614 C CA . VAL A 1 206 ? -14.783 -4.846 10.626 1.00 98.12 206 VAL A CA 1
ATOM 1615 C C . VAL A 1 206 ? -15.255 -3.725 9.707 1.00 98.12 206 VAL A C 1
ATOM 1617 O O . VAL A 1 206 ? -15.976 -3.956 8.731 1.00 98.12 206 VAL A O 1
ATOM 1620 N N . ILE A 1 207 ? -14.789 -2.506 9.991 1.00 98.44 207 ILE A N 1
ATOM 1621 C CA . ILE A 1 207 ? -14.892 -1.381 9.063 1.00 98.44 207 ILE A CA 1
ATOM 1622 C C . ILE A 1 207 ? -13.598 -1.304 8.255 1.00 98.44 207 ILE A C 1
ATOM 1624 O O . ILE A 1 207 ? -12.520 -1.114 8.813 1.00 98.44 207 ILE A O 1
ATOM 1628 N N . PHE A 1 208 ? -13.701 -1.464 6.939 1.00 98.62 208 PHE A N 1
ATOM 1629 C CA . PHE A 1 208 ? -12.571 -1.379 6.019 1.00 98.62 208 PHE A CA 1
ATOM 1630 C C . PHE A 1 208 ? -12.604 -0.048 5.267 1.00 98.62 208 PHE A C 1
ATOM 1632 O O . PHE A 1 208 ? -13.621 0.295 4.674 1.00 98.62 208 PHE A O 1
ATOM 1639 N N . ILE A 1 209 ? -11.503 0.701 5.283 1.00 98.12 209 ILE A N 1
ATOM 1640 C CA . ILE A 1 209 ? -11.388 1.996 4.601 1.00 98.12 209 ILE A CA 1
ATOM 1641 C C . ILE A 1 209 ? -10.252 1.894 3.588 1.00 98.12 209 ILE A C 1
ATOM 1643 O O . ILE A 1 209 ? -9.134 1.532 3.951 1.00 98.12 209 ILE A O 1
ATOM 1647 N N . ASP A 1 210 ? -10.535 2.213 2.330 1.00 95.62 210 ASP A N 1
ATOM 1648 C CA . ASP A 1 210 ? -9.565 2.160 1.233 1.00 95.62 210 ASP A CA 1
ATOM 1649 C C . ASP A 1 210 ? -9.946 3.176 0.151 1.00 95.62 210 ASP A C 1
ATOM 1651 O O . ASP A 1 210 ? -11.114 3.557 0.034 1.00 95.62 210 ASP A O 1
ATOM 1655 N N . ASP A 1 211 ? -8.975 3.646 -0.627 1.00 89.56 211 ASP A N 1
ATOM 1656 C CA . ASP A 1 211 ? -9.192 4.614 -1.704 1.00 89.56 211 ASP A CA 1
ATOM 1657 C C . ASP A 1 211 ? -9.433 3.949 -3.070 1.00 89.56 211 ASP A C 1
ATOM 1659 O O . ASP A 1 211 ? -9.878 4.618 -4.007 1.00 89.56 211 ASP A O 1
ATOM 1663 N N . GLN A 1 212 ? -9.215 2.634 -3.190 1.00 86.88 212 GLN A N 1
ATOM 1664 C CA . GLN A 1 212 ? -9.445 1.887 -4.425 1.00 86.88 212 GLN A CA 1
ATOM 1665 C C . GLN A 1 212 ? -10.804 1.179 -4.424 1.00 86.88 212 GLN A C 1
ATOM 1667 O O . GLN A 1 212 ? -11.112 0.370 -3.546 1.00 86.88 212 GLN A O 1
ATOM 1672 N N . ALA A 1 213 ? -11.618 1.451 -5.446 1.00 91.50 213 ALA A N 1
ATOM 1673 C CA . ALA A 1 213 ? -12.986 0.942 -5.545 1.00 91.50 213 ALA A CA 1
ATOM 1674 C C . ALA A 1 213 ? -13.044 -0.596 -5.588 1.00 91.50 213 ALA A C 1
ATOM 1676 O O . ALA A 1 213 ? -13.914 -1.205 -4.970 1.00 91.50 213 ALA A O 1
ATOM 1677 N N . GLU A 1 214 ? -12.094 -1.236 -6.264 1.00 91.62 214 GLU A N 1
ATOM 1678 C CA . GLU A 1 214 ? -11.998 -2.691 -6.362 1.00 91.62 214 GLU A CA 1
ATOM 1679 C C . GLU A 1 214 ? -11.702 -3.357 -5.009 1.00 91.62 214 GLU A C 1
ATOM 1681 O O . GLU A 1 214 ? -12.203 -4.449 -4.736 1.00 91.62 214 GLU A O 1
ATOM 1686 N N . ASN A 1 215 ? -10.943 -2.689 -4.130 1.00 94.50 215 ASN A N 1
ATOM 1687 C CA . ASN A 1 215 ? -10.674 -3.180 -2.777 1.00 94.50 215 ASN A CA 1
ATOM 1688 C C . ASN A 1 215 ? -11.948 -3.109 -1.931 1.00 94.50 215 ASN A C 1
ATOM 1690 O O . ASN A 1 215 ? -12.241 -4.035 -1.172 1.00 94.50 215 ASN A O 1
ATOM 1694 N N . ILE A 1 216 ? -12.718 -2.028 -2.086 1.00 96.06 216 ILE A N 1
ATOM 1695 C CA . ILE A 1 216 ? -14.014 -1.841 -1.427 1.00 96.06 216 ILE A CA 1
ATOM 1696 C C . ILE A 1 216 ? -15.006 -2.913 -1.882 1.00 96.06 216 ILE A C 1
ATOM 1698 O O . ILE A 1 216 ? -15.619 -3.568 -1.040 1.00 96.06 216 ILE A O 1
ATOM 1702 N N . GLU A 1 217 ? -15.122 -3.153 -3.188 1.00 95.38 217 GLU A N 1
ATOM 1703 C CA . GLU A 1 217 ? -16.011 -4.181 -3.738 1.00 95.38 217 GLU A CA 1
ATOM 1704 C C . GLU A 1 217 ? -15.641 -5.584 -3.227 1.00 95.38 217 GLU A C 1
ATOM 1706 O O . GLU A 1 217 ? -16.514 -6.355 -2.819 1.00 95.38 217 GLU A O 1
ATOM 1711 N N . ALA A 1 218 ? -14.347 -5.918 -3.204 1.00 95.75 218 ALA A N 1
ATOM 1712 C CA . ALA A 1 218 ? -13.868 -7.197 -2.687 1.00 95.75 218 ALA A CA 1
ATOM 1713 C C . ALA A 1 218 ? -14.183 -7.382 -1.194 1.00 95.75 218 ALA A C 1
ATOM 1715 O O . ALA A 1 218 ? -14.673 -8.440 -0.794 1.00 95.75 218 ALA A O 1
ATOM 1716 N N . ALA A 1 219 ? -13.968 -6.347 -0.379 1.00 97.75 219 ALA A N 1
ATOM 1717 C CA . ALA A 1 219 ? -14.295 -6.376 1.042 1.00 97.75 219 ALA A CA 1
ATOM 1718 C C . ALA A 1 219 ? -15.811 -6.537 1.276 1.00 97.75 219 ALA A C 1
ATOM 1720 O O . ALA A 1 219 ? -16.232 -7.367 2.083 1.00 97.75 219 ALA A O 1
ATOM 1721 N N . GLN A 1 220 ? -16.654 -5.817 0.527 1.00 97.69 220 GLN A N 1
ATOM 1722 C CA . GLN A 1 220 ? -18.117 -5.929 0.629 1.00 97.69 220 GLN A CA 1
ATOM 1723 C C . GLN A 1 220 ? -18.618 -7.335 0.286 1.00 97.69 220 GLN A C 1
ATOM 1725 O O . GLN A 1 220 ? -19.466 -7.872 0.999 1.00 97.69 220 GLN A O 1
ATOM 1730 N N . LYS A 1 221 ? -18.056 -7.976 -0.751 1.00 97.06 221 LYS A N 1
ATOM 1731 C CA . LYS A 1 221 ? -18.380 -9.369 -1.119 1.00 97.06 221 LYS A CA 1
ATOM 1732 C C . LYS A 1 221 ? -18.087 -10.370 0.005 1.00 97.06 221 LYS A C 1
ATOM 1734 O O . LYS A 1 221 ? -18.702 -11.432 0.042 1.00 97.06 221 LYS A O 1
ATOM 1739 N N . LEU A 1 222 ? -17.175 -10.033 0.916 1.00 97.12 222 LEU A N 1
ATOM 1740 C CA . LEU A 1 222 ? -16.817 -10.840 2.084 1.00 97.12 222 LEU A CA 1
ATOM 1741 C C . LEU A 1 222 ? -17.554 -10.419 3.368 1.00 97.12 222 LEU A C 1
ATOM 1743 O O . LEU A 1 222 ? -17.311 -11.001 4.422 1.00 97.12 222 LEU A O 1
ATOM 1747 N N . GLY A 1 223 ? -18.464 -9.443 3.289 1.00 98.06 223 GLY A N 1
ATOM 1748 C CA . GLY A 1 223 ? -19.315 -9.012 4.401 1.00 98.06 223 GLY A CA 1
ATOM 1749 C C . GLY A 1 223 ? -18.742 -7.890 5.269 1.00 98.06 223 GLY A C 1
ATOM 1750 O O . GLY A 1 223 ? -19.289 -7.629 6.338 1.00 98.06 223 GLY A O 1
ATOM 1751 N N . PHE A 1 224 ? -17.660 -7.233 4.842 1.00 98.38 224 PHE A N 1
ATOM 1752 C CA . PHE A 1 224 ? -17.103 -6.081 5.555 1.00 98.38 224 PHE A CA 1
ATOM 1753 C C . PHE A 1 224 ? -18.016 -4.857 5.424 1.00 98.38 224 PHE A C 1
ATOM 1755 O O . PHE A 1 224 ? -18.625 -4.627 4.374 1.00 98.38 224 PHE A O 1
ATOM 1762 N N . LYS A 1 225 ? -18.012 -3.990 6.442 1.00 97.88 225 LYS A N 1
ATOM 1763 C CA . LYS A 1 225 ? -18.485 -2.606 6.296 1.00 97.88 225 LYS A CA 1
ATOM 1764 C C . LYS A 1 225 ? -17.388 -1.797 5.604 1.00 97.88 225 LYS A C 1
ATOM 1766 O O . LYS A 1 225 ? -16.477 -1.309 6.261 1.00 97.88 225 LYS A O 1
ATOM 1771 N N . ALA A 1 226 ? -17.422 -1.693 4.279 1.00 98.06 226 ALA A N 1
ATOM 1772 C CA . ALA A 1 226 ? -16.365 -1.010 3.530 1.00 98.06 226 ALA A CA 1
ATOM 1773 C C . ALA A 1 226 ? -16.747 0.435 3.157 1.00 98.06 226 ALA A C 1
ATOM 1775 O O . ALA A 1 226 ? -17.807 0.660 2.570 1.00 98.06 226 ALA A O 1
ATOM 1776 N N . LEU A 1 227 ? -15.868 1.394 3.459 1.00 98.12 227 LEU A N 1
ATOM 1777 C CA . LEU A 1 227 ? -16.010 2.823 3.176 1.00 98.12 227 LEU A CA 1
ATOM 1778 C C . LEU A 1 227 ? -14.968 3.267 2.144 1.00 98.12 227 LEU A C 1
ATOM 1780 O O . LEU A 1 227 ? -13.764 3.154 2.374 1.00 98.12 227 LEU A O 1
ATOM 1784 N N . HIS A 1 228 ? -15.428 3.804 1.013 1.00 95.38 228 HIS A N 1
ATOM 1785 C CA . HIS A 1 228 ? -14.544 4.272 -0.057 1.00 95.38 228 HIS A CA 1
ATOM 1786 C C . HIS A 1 228 ? -14.052 5.699 0.214 1.00 95.38 228 HIS A C 1
ATOM 1788 O O . HIS A 1 228 ? -14.830 6.653 0.157 1.00 95.38 228 HIS A O 1
ATOM 1794 N N . LEU A 1 229 ? -12.750 5.866 0.453 1.00 91.12 229 LEU A N 1
ATOM 1795 C CA . LEU A 1 229 ? -12.108 7.176 0.563 1.00 91.12 229 LEU A CA 1
ATOM 1796 C C . LEU A 1 229 ? -11.844 7.763 -0.831 1.00 91.12 229 LEU A C 1
ATOM 1798 O O . LEU A 1 229 ? -10.749 7.672 -1.382 1.00 91.12 229 LEU A O 1
ATOM 1802 N N . GLN A 1 230 ? -12.857 8.394 -1.413 1.00 86.38 230 GLN A N 1
ATOM 1803 C CA . GLN A 1 230 ? -12.744 9.010 -2.735 1.00 86.38 230 GLN A CA 1
ATOM 1804 C C . GLN A 1 230 ? -12.068 10.377 -2.662 1.00 86.38 230 GLN A C 1
ATOM 1806 O O . GLN A 1 230 ? -12.510 11.249 -1.916 1.00 86.38 230 GLN A O 1
ATOM 1811 N N . HIS A 1 231 ? -11.029 10.590 -3.474 1.00 83.19 231 HIS A N 1
ATOM 1812 C CA . HIS A 1 231 ? -10.385 11.898 -3.670 1.00 83.19 231 HIS A CA 1
ATOM 1813 C C . HIS A 1 231 ? -9.957 12.603 -2.366 1.00 83.19 231 HIS A C 1
ATOM 1815 O O . HIS A 1 231 ? -9.960 13.830 -2.288 1.00 83.19 231 HIS A O 1
ATOM 1821 N N . GLY A 1 232 ? -9.615 11.837 -1.324 1.00 85.25 232 GLY A N 1
ATOM 1822 C CA . GLY A 1 232 ? -9.259 12.392 -0.017 1.00 85.25 232 GLY A CA 1
ATOM 1823 C C . GLY A 1 232 ? -10.426 13.054 0.726 1.00 85.25 232 GLY A C 1
ATOM 1824 O O . GLY A 1 232 ? -10.196 13.926 1.559 1.00 85.25 232 GLY A O 1
ATOM 1825 N N . ASN A 1 233 ? -11.674 12.672 0.445 1.00 92.06 233 ASN A N 1
ATOM 1826 C CA . ASN A 1 233 ? -12.849 13.162 1.163 1.00 92.06 233 ASN A CA 1
ATOM 1827 C C . ASN A 1 233 ? -13.006 12.470 2.530 1.00 92.06 233 ASN A C 1
ATOM 1829 O O . ASN A 1 233 ? -13.847 11.589 2.721 1.00 92.06 233 ASN A O 1
ATOM 1833 N N . TYR A 1 234 ? -12.176 12.875 3.490 1.00 94.25 234 TYR A N 1
ATOM 1834 C CA . TYR A 1 234 ? -12.198 12.339 4.853 1.00 94.25 234 TYR A CA 1
ATOM 1835 C C . TYR A 1 234 ? -13.488 12.676 5.615 1.00 94.25 234 TYR A C 1
ATOM 1837 O O . TYR A 1 234 ? -13.890 11.914 6.489 1.00 94.25 234 TYR A O 1
ATOM 1845 N N . ASP A 1 235 ? -14.180 13.767 5.277 1.00 97.25 235 ASP A N 1
ATOM 1846 C CA . ASP A 1 235 ? -15.409 14.176 5.971 1.00 97.25 235 ASP A CA 1
ATOM 1847 C C . ASP A 1 235 ? -16.594 13.251 5.676 1.00 97.25 235 ASP A C 1
ATOM 1849 O O . ASP A 1 235 ? -17.398 12.964 6.571 1.00 97.25 235 ASP A O 1
ATOM 1853 N N . ALA A 1 236 ? -16.674 12.725 4.450 1.00 96.88 236 ALA A N 1
ATOM 1854 C CA . ALA A 1 236 ? -17.634 11.678 4.113 1.00 96.88 236 ALA A CA 1
ATOM 1855 C C . ALA A 1 236 ? -17.384 10.420 4.957 1.00 96.88 236 ALA A C 1
ATOM 1857 O O . ALA A 1 236 ? -18.307 9.905 5.584 1.00 96.88 236 ALA A O 1
ATOM 1858 N N . VAL A 1 237 ? -16.121 9.989 5.064 1.00 98.00 237 VAL A N 1
ATOM 1859 C CA . VAL A 1 237 ? -15.741 8.840 5.899 1.00 98.00 237 VAL A CA 1
ATOM 1860 C C . VAL A 1 237 ? -16.080 9.097 7.371 1.00 98.00 237 VAL A C 1
ATOM 1862 O O . VAL A 1 237 ? -16.727 8.261 7.993 1.00 98.00 237 VAL A O 1
ATOM 1865 N N . ARG A 1 238 ? -15.747 10.272 7.925 1.00 97.94 238 ARG A N 1
ATOM 1866 C CA . ARG A 1 238 ? -16.104 10.642 9.310 1.00 97.94 238 ARG A CA 1
ATOM 1867 C C . ARG A 1 238 ? -17.606 10.574 9.573 1.00 97.94 238 ARG A C 1
ATOM 1869 O O . ARG A 1 238 ? -18.019 10.166 10.653 1.00 97.94 238 ARG A O 1
ATOM 1876 N N . THR A 1 239 ? -18.428 10.990 8.614 1.00 98.00 239 THR A N 1
ATOM 1877 C CA . THR A 1 239 ? -19.893 10.971 8.756 1.00 98.00 239 THR A CA 1
ATOM 1878 C C . THR A 1 239 ? -20.421 9.544 8.913 1.00 98.00 239 THR A C 1
ATOM 1880 O O . THR A 1 239 ? -21.228 9.276 9.807 1.00 98.00 239 THR A O 1
ATOM 1883 N N . GLU A 1 240 ? -19.911 8.613 8.110 1.00 98.00 240 GLU A N 1
ATOM 1884 C CA . GLU A 1 240 ? -20.247 7.189 8.218 1.00 98.00 240 GLU A CA 1
ATOM 1885 C C . GLU A 1 240 ? -19.731 6.587 9.532 1.00 98.00 240 GLU A C 1
ATOM 1887 O O . GLU A 1 240 ? -20.474 5.923 10.253 1.00 98.00 240 GLU A O 1
ATOM 1892 N N . LEU A 1 241 ? -18.488 6.896 9.913 1.00 97.75 241 LEU A N 1
ATOM 1893 C CA . LEU A 1 241 ? -17.899 6.421 11.167 1.00 97.75 241 LEU A CA 1
ATOM 1894 C C . LEU A 1 241 ? -18.700 6.878 12.403 1.00 97.75 241 LEU A C 1
ATOM 1896 O O . LEU A 1 241 ? -18.969 6.060 13.285 1.00 97.75 241 LEU A O 1
ATOM 1900 N N . ARG A 1 242 ? -19.178 8.130 12.444 1.00 97.25 242 ARG A N 1
ATOM 1901 C CA . ARG A 1 242 ? -20.085 8.608 13.511 1.00 97.25 242 ARG A CA 1
ATOM 1902 C C . ARG A 1 242 ? -21.395 7.832 13.550 1.00 97.25 242 ARG A C 1
ATOM 1904 O O . ARG A 1 242 ? -21.895 7.520 14.626 1.00 97.25 242 ARG A O 1
ATOM 1911 N N . THR A 1 243 ? -21.944 7.489 12.386 1.00 96.69 243 THR A N 1
ATOM 1912 C CA . THR A 1 243 ? -23.170 6.679 12.287 1.00 96.69 243 THR A CA 1
ATOM 1913 C C . THR A 1 243 ? -22.956 5.273 12.850 1.00 96.69 243 THR A C 1
ATOM 1915 O O . THR A 1 243 ? -23.864 4.698 13.449 1.00 96.69 243 THR A O 1
ATOM 1918 N N . PHE A 1 244 ? -21.742 4.735 12.723 1.00 94.88 244 PHE A N 1
ATOM 1919 C CA . PHE A 1 244 ? -21.348 3.466 13.336 1.00 94.88 244 PHE A CA 1
ATOM 1920 C C . PHE A 1 244 ? -20.934 3.584 14.811 1.00 94.88 244 PHE A C 1
ATOM 1922 O O . PHE A 1 244 ? -20.723 2.555 15.449 1.00 94.88 244 PHE A O 1
ATOM 1929 N N . GLY A 1 245 ? -20.834 4.800 15.360 1.00 93.94 245 GLY A N 1
ATOM 1930 C CA . GLY A 1 245 ? -20.433 5.049 16.747 1.00 93.94 245 GLY A CA 1
ATOM 1931 C C . GLY A 1 245 ? -18.960 4.750 17.039 1.00 93.94 245 GLY A C 1
ATOM 1932 O O . GLY A 1 245 ? -18.616 4.452 18.183 1.00 93.94 245 GLY A O 1
ATOM 1933 N N . VAL A 1 246 ? -18.093 4.780 16.020 1.00 93.94 246 VAL A N 1
ATOM 1934 C CA . VAL A 1 246 ? -16.654 4.495 16.185 1.00 93.94 246 VAL A CA 1
ATOM 1935 C C . VAL A 1 246 ? -15.807 5.737 16.462 1.00 93.94 246 VAL A C 1
ATOM 1937 O O . VAL A 1 246 ? -14.719 5.581 17.016 1.00 93.94 246 VAL A O 1
ATOM 1940 N N . ILE A 1 247 ? -16.314 6.929 16.121 1.00 94.62 247 ILE A N 1
ATOM 1941 C CA . ILE A 1 247 ? -15.765 8.257 16.451 1.00 94.62 247 ILE A CA 1
ATOM 1942 C C . ILE A 1 247 ? -16.877 9.204 16.902 1.00 94.62 247 ILE A C 1
ATOM 1944 O O . ILE A 1 247 ? -18.051 8.939 16.546 1.00 94.62 247 ILE A O 1
#

Nearest PDB structures (foldseek):
  5ai8-assembly1_A-2  TM=7.057E-01  e=3.026E-05  Homo sapiens
  5alv-assembly1_A-2  TM=6.762E-01  e=2.726E-05  Homo sapiens
  5aki-assembly1_A-2  TM=6.572E-01  e=3.358E-05  Homo sapiens
  4dfd-assembly2_B  TM=7.360E-01  e=1.524E-04  Bacteroides thetaiotaomicron
  5als-assembly1_A  TM=6.817E-01  e=7.735E-05  Homo sapiens